Protein AF-0000000082611265 (afdb_homodimer)

Secondary structure (DSSP, 8-state):
---HHHHHHHHHHHHHHTT-HHHHHHHHHHHHHHH-GGGGGGGGGG-SS--HHHHHHHHHHHHHHHHHHHHTTT-HHHHHHHHHHIIIIIS---GGGHHHHHHHHHHHHHHHHGGGS-HHHHHHHHHHHHHHHHHHTTT--/---HHHHHHHHHHHHHHTT-HHHHHHHHHHHHHHH-GGGGGGGGGG-SS--HHHHHHHHHHHHHHHHHHHHTGGGHHHHHHHHHHIIIIIS---GGGHHHHHHHHHHHHHHHHGGGS-HHHHHHHHHHHHHHHHHHTTT--

Organism: Myotis myotis (NCBI:txid51298)

pLDDT: mean 95.4, std 5.48, range [52.69, 98.75]

Solvent-accessible surface area (backbone atoms only — not comparable to full-atom values): 14943 Å² total; per-residue (Å²): 137,81,52,75,68,38,50,50,37,44,45,54,54,45,64,73,47,62,93,38,32,29,68,53,22,22,50,30,50,52,34,36,43,61,57,40,53,79,60,44,73,68,41,56,91,55,46,96,75,58,49,71,68,53,33,29,53,53,11,24,54,52,39,49,53,50,50,55,38,63,75,32,72,92,45,43,58,76,76,39,41,72,57,17,50,43,35,37,71,70,56,53,59,63,69,82,50,45,62,57,50,51,50,35,40,48,29,51,48,16,33,73,45,24,83,75,54,38,57,67,38,50,28,29,42,50,54,50,51,49,51,52,46,46,52,34,41,65,70,64,117,135,81,51,74,67,39,50,50,37,45,46,53,54,45,65,73,46,62,93,40,31,29,68,53,22,21,51,30,51,50,36,35,42,62,55,41,53,79,60,44,75,71,40,55,91,54,45,96,74,56,49,72,67,55,34,29,52,54,11,25,53,53,40,49,52,51,49,55,38,63,75,32,71,92,45,44,60,76,76,38,42,71,56,16,49,42,35,37,73,69,56,53,60,62,69,82,51,47,62,55,50,52,50,35,42,47,29,53,47,15,33,73,45,24,86,75,53,36,56,67,38,50,28,29,42,50,55,50,52,49,51,51,44,47,53,35,42,64,71,64,118

Structure (mmCIF, N/CA/C/O backbone):
data_AF-0000000082611265-model_v1
#
loop_
_entity.id
_entity.type
_entity.pdbx_description
1 polymer 'Hemoglobin subunit mu'
#
loop_
_atom_site.group_PDB
_atom_site.id
_atom_site.type_symbol
_atom_site.label_atom_id
_atom_site.label_alt_id
_atom_site.label_comp_id
_atom_site.label_asym_id
_atom_site.label_entity_id
_atom_site.label_seq_id
_atom_site.pdbx_PDB_ins_code
_atom_site.Cartn_x
_atom_site.Cartn_y
_atom_site.Cartn_z
_atom_site.occupancy
_atom_site.B_iso_or_equiv
_atom_site.auth_seq_id
_atom_site.auth_comp_id
_atom_site.auth_asym_id
_atom_site.auth_atom_id
_atom_site.pdbx_PDB_model_num
ATOM 1 N N . MET A 1 1 ? 3.633 -19.578 9.594 1 82.69 1 MET A N 1
ATOM 2 C CA . MET A 1 1 ? 2.506 -20.391 9.133 1 82.69 1 MET A CA 1
ATOM 3 C C . MET A 1 1 ? 1.209 -19.578 9.188 1 82.69 1 MET A C 1
ATOM 5 O O . MET A 1 1 ? 1.016 -18.766 10.086 1 82.69 1 MET A O 1
ATOM 9 N N . LEU A 1 2 ? 0.358 -19.766 8.125 1 95.62 2 LEU A N 1
ATOM 10 C CA . LEU A 1 2 ? -0.942 -19.109 8.086 1 95.62 2 LEU A CA 1
ATOM 11 C C . LEU A 1 2 ? -1.946 -19.828 8.977 1 95.62 2 LEU A C 1
ATOM 13 O O . LEU A 1 2 ? -1.963 -21.062 9.031 1 95.62 2 LEU A O 1
ATOM 17 N N . SER A 1 3 ? -2.727 -19.109 9.68 1 96.88 3 SER A N 1
ATOM 18 C CA . SER A 1 3 ? -3.832 -19.672 10.445 1 96.88 3 SER A CA 1
ATOM 19 C C . SER A 1 3 ? -4.973 -20.109 9.523 1 96.88 3 SER A C 1
ATOM 21 O O . SER A 1 3 ? -4.984 -19.766 8.336 1 96.88 3 SER A O 1
ATOM 23 N N . ALA A 1 4 ? -5.926 -20.875 10.07 1 97.38 4 ALA A N 1
ATOM 24 C CA . ALA A 1 4 ? -7.098 -21.297 9.305 1 97.38 4 ALA A CA 1
ATOM 25 C C . ALA A 1 4 ? -7.898 -20.094 8.828 1 97.38 4 ALA A C 1
ATOM 27 O O . ALA A 1 4 ? -8.406 -20.094 7.703 1 97.38 4 ALA A O 1
ATOM 28 N N . GLN A 1 5 ? -8.039 -19.094 9.656 1 97.94 5 GLN A N 1
ATOM 29 C CA . GLN A 1 5 ? -8.789 -17.891 9.312 1 97.94 5 GLN A CA 1
ATOM 30 C C . GLN A 1 5 ? -8.086 -17.109 8.203 1 97.94 5 GLN A C 1
ATOM 32 O O . GLN A 1 5 ? -8.742 -16.594 7.293 1 97.94 5 GLN A O 1
ATOM 37 N N . GLU A 1 6 ? -6.789 -17.016 8.305 1 98.12 6 GLU A N 1
ATOM 38 C CA . GLU A 1 6 ? -6.023 -16.328 7.27 1 98.12 6 GLU A CA 1
ATOM 39 C C . GLU A 1 6 ? -6.168 -17.031 5.926 1 98.12 6 GLU A C 1
ATOM 41 O O . GLU A 1 6 ? -6.352 -16.375 4.895 1 98.12 6 GLU A O 1
ATOM 46 N N . ARG A 1 7 ? -6.129 -18.359 5.938 1 98.19 7 ARG A N 1
ATOM 47 C CA . ARG A 1 7 ? -6.309 -19.141 4.719 1 98.19 7 ARG A CA 1
ATOM 48 C C . ARG A 1 7 ? -7.684 -18.891 4.102 1 98.19 7 ARG A C 1
ATOM 50 O O . ARG A 1 7 ? -7.809 -18.781 2.881 1 98.19 7 ARG A O 1
ATOM 57 N N . ALA A 1 8 ? -8.664 -18.781 4.918 1 98.31 8 ALA A N 1
ATOM 58 C CA . ALA A 1 8 ? -10.023 -18.531 4.445 1 98.31 8 ALA A CA 1
ATOM 59 C C . ALA A 1 8 ? -10.133 -17.156 3.799 1 98.31 8 ALA A C 1
ATOM 61 O O . ALA A 1 8 ? -10.797 -17 2.771 1 98.31 8 ALA A O 1
ATOM 62 N N . HIS A 1 9 ? -9.492 -16.172 4.422 1 98.44 9 HIS A N 1
ATOM 63 C CA . HIS A 1 9 ? -9.516 -14.82 3.885 1 98.44 9 HIS A CA 1
ATOM 64 C C . HIS A 1 9 ? -8.805 -14.75 2.535 1 98.44 9 HIS A C 1
ATOM 66 O O . HIS A 1 9 ? -9.258 -14.055 1.625 1 98.44 9 HIS A O 1
ATOM 72 N N . ILE A 1 10 ? -7.688 -15.477 2.42 1 98.62 10 ILE A N 1
ATOM 73 C CA . ILE A 1 10 ? -6.945 -15.516 1.164 1 98.62 10 ILE A CA 1
ATOM 74 C C . ILE A 1 10 ? -7.816 -16.125 0.07 1 98.62 10 ILE A C 1
ATOM 76 O O . ILE A 1 10 ? -7.938 -15.562 -1.022 1 98.62 10 ILE A O 1
ATOM 80 N N . ALA A 1 11 ? -8.461 -17.203 0.374 1 98.38 11 ALA A N 1
ATOM 81 C CA . ALA A 1 11 ? -9.328 -17.891 -0.586 1 98.38 11 ALA A CA 1
ATOM 82 C C . ALA A 1 11 ? -10.516 -17.016 -0.975 1 98.38 11 ALA A C 1
ATOM 84 O O . ALA A 1 11 ? -10.898 -16.969 -2.146 1 98.38 11 ALA A O 1
ATOM 85 N N . GLN A 1 12 ? -11.109 -16.375 -0.024 1 98.25 12 GLN A N 1
ATOM 86 C CA . GLN A 1 12 ? -12.273 -15.531 -0.271 1 98.25 12 GLN A CA 1
ATOM 87 C C . GLN A 1 12 ? -11.93 -14.383 -1.222 1 98.25 12 GLN A C 1
ATOM 89 O O . GLN A 1 12 ? -12.672 -14.109 -2.166 1 98.25 12 GLN A O 1
ATOM 94 N N . VAL A 1 13 ? -10.836 -13.719 -0.985 1 98.44 13 VAL A N 1
ATOM 95 C CA . VAL A 1 13 ? -10.414 -12.609 -1.837 1 98.44 13 VAL A CA 1
ATOM 96 C C . VAL A 1 13 ? -10.117 -13.117 -3.244 1 98.44 13 VAL A C 1
ATOM 98 O O . VAL A 1 13 ? -10.508 -12.5 -4.234 1 98.44 13 VAL A O 1
ATOM 101 N N . TRP A 1 14 ? -9.383 -14.242 -3.283 1 98.38 14 TRP A N 1
ATOM 102 C CA . TRP A 1 14 ? -9.086 -14.781 -4.609 1 98.38 14 TRP A CA 1
ATOM 103 C C . TRP A 1 14 ? -10.367 -15.062 -5.383 1 98.38 14 TRP A C 1
ATOM 105 O O . TRP A 1 14 ? -10.453 -14.773 -6.578 1 98.38 14 TRP A O 1
ATOM 115 N N . ASP A 1 15 ? -11.375 -15.648 -4.738 1 97.94 15 ASP A N 1
ATOM 116 C CA . ASP A 1 15 ? -12.641 -15.961 -5.395 1 97.94 15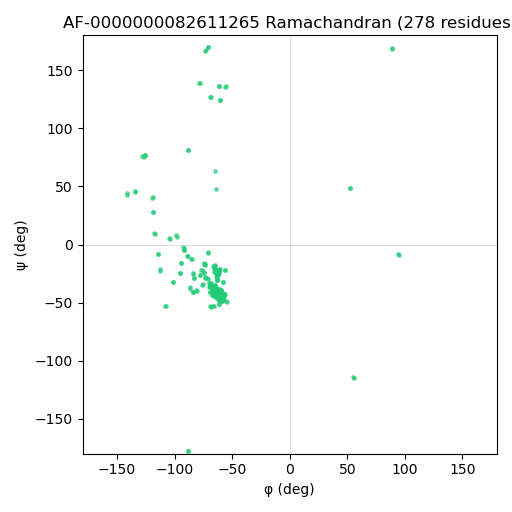 ASP A CA 1
ATOM 117 C C . ASP A 1 15 ? -13.289 -14.703 -5.973 1 97.94 15 ASP A C 1
ATOM 119 O O . ASP A 1 15 ? -13.953 -14.766 -7.008 1 97.94 15 ASP A O 1
ATOM 123 N N . LEU A 1 16 ? -13.078 -13.617 -5.324 1 97.06 16 LEU A N 1
ATOM 124 C CA . LEU A 1 16 ? -13.688 -12.359 -5.754 1 97.06 16 LEU A CA 1
ATOM 125 C C . LEU A 1 16 ? -12.984 -11.812 -6.992 1 97.06 16 LEU A C 1
ATOM 127 O O . LEU A 1 16 ? -13.578 -11.062 -7.77 1 97.06 16 LEU A O 1
ATOM 131 N N . ILE A 1 17 ? -11.656 -12.227 -7.211 1 96.69 17 ILE A N 1
ATOM 132 C CA . ILE A 1 17 ? -10.938 -11.562 -8.297 1 96.69 17 ILE A CA 1
ATOM 133 C C . ILE A 1 17 ? -10.617 -12.57 -9.398 1 96.69 17 ILE A C 1
ATOM 135 O O . ILE A 1 17 ? -10.141 -12.195 -10.469 1 96.69 17 ILE A O 1
ATOM 139 N N . ALA A 1 18 ? -10.898 -13.859 -9.086 1 97.44 18 ALA A N 1
ATOM 140 C CA . ALA A 1 18 ? -10.672 -14.906 -10.086 1 97.44 18 ALA A CA 1
ATOM 141 C C . ALA A 1 18 ? -11.422 -14.602 -11.375 1 97.44 18 ALA A C 1
ATOM 143 O O . ALA A 1 18 ? -12.586 -14.18 -11.344 1 97.44 18 ALA A O 1
ATOM 144 N N . GLY A 1 19 ? -10.828 -14.773 -12.539 1 97.75 19 GLY A N 1
ATOM 145 C CA . GLY A 1 19 ? -11.43 -14.484 -13.828 1 97.75 19 GLY A CA 1
ATOM 146 C C . GLY A 1 19 ? -11.102 -13.094 -14.336 1 97.75 19 GLY A C 1
ATOM 147 O O . GLY A 1 19 ? -11.375 -12.766 -15.5 1 97.75 19 GLY A O 1
ATOM 148 N N . HIS A 1 20 ? -10.477 -12.266 -13.5 1 98.25 20 HIS A N 1
ATOM 149 C CA . HIS A 1 20 ? -10.094 -10.914 -13.883 1 98.25 20 HIS A CA 1
ATOM 150 C C . HIS A 1 20 ? -8.586 -10.727 -13.805 1 98.25 20 HIS A C 1
ATOM 152 O O . HIS A 1 20 ? -8.102 -9.625 -13.547 1 98.25 20 HIS A O 1
ATOM 158 N N . GLU A 1 21 ? -7.891 -11.812 -13.992 1 98.5 21 GLU A N 1
ATOM 159 C CA . GLU A 1 21 ? -6.441 -11.781 -13.828 1 98.5 21 GLU A CA 1
ATOM 160 C C . GLU A 1 21 ? -5.797 -10.781 -14.781 1 98.5 21 GLU A C 1
ATOM 162 O O . GLU A 1 21 ? -4.93 -10 -14.383 1 98.5 21 GLU A O 1
ATOM 167 N N . ALA A 1 22 ? -6.273 -10.742 -16.016 1 98.38 22 ALA A N 1
ATOM 168 C CA . ALA A 1 22 ? -5.641 -9.906 -17.031 1 98.38 22 ALA A CA 1
ATOM 169 C C . ALA A 1 22 ? -5.84 -8.43 -16.734 1 98.38 22 ALA A C 1
ATOM 171 O O . ALA A 1 22 ? -4.867 -7.68 -16.594 1 98.38 22 ALA A O 1
ATOM 172 N N . PRO A 1 23 ? -7.113 -7.969 -16.531 1 98.19 23 PRO A N 1
ATOM 173 C CA . PRO A 1 23 ? -7.258 -6.535 -16.281 1 98.19 23 PRO A CA 1
ATOM 174 C C . PRO A 1 23 ? -6.68 -6.117 -14.93 1 98.19 23 PRO A C 1
ATOM 176 O O . PRO A 1 23 ? -6.121 -5.023 -14.805 1 98.19 23 PRO A O 1
ATOM 179 N N . PHE A 1 24 ? -6.777 -6.926 -13.867 1 98.38 24 PHE A N 1
ATOM 180 C CA . PHE A 1 24 ? -6.191 -6.602 -12.57 1 98.38 24 PHE A CA 1
ATOM 181 C C . PHE A 1 24 ? -4.672 -6.582 -12.656 1 98.38 24 PHE A C 1
ATOM 183 O O . PHE A 1 24 ? -4.023 -5.695 -12.094 1 98.38 24 PHE A O 1
ATOM 190 N N . GLY A 1 25 ? -4.137 -7.566 -13.352 1 98.5 25 GLY A N 1
ATOM 191 C CA . GLY A 1 25 ? -2.695 -7.617 -13.531 1 98.5 25 GLY A CA 1
ATOM 192 C C . GLY A 1 25 ? -2.15 -6.453 -14.336 1 98.5 25 GLY A C 1
ATOM 193 O O . GLY A 1 25 ? -1.094 -5.906 -14.008 1 98.5 25 GLY A O 1
ATOM 194 N N . ALA A 1 26 ? -2.865 -6.094 -15.391 1 98.31 26 ALA A N 1
ATOM 195 C CA . ALA A 1 26 ? -2.457 -4.941 -16.188 1 98.31 26 ALA A CA 1
ATOM 196 C C . ALA A 1 26 ? -2.461 -3.666 -15.352 1 98.31 26 ALA A C 1
ATOM 198 O O . ALA A 1 26 ? -1.529 -2.859 -15.43 1 98.31 26 ALA A O 1
ATOM 199 N N . GLU A 1 27 ? -3.482 -3.492 -14.578 1 98.06 27 GLU A N 1
ATOM 200 C CA . GLU A 1 27 ? -3.555 -2.332 -13.695 1 98.06 27 GLU A CA 1
ATOM 201 C C . GLU A 1 27 ? -2.428 -2.35 -12.664 1 98.06 27 GLU A C 1
ATOM 203 O O . GLU A 1 27 ? -1.84 -1.309 -12.367 1 98.06 27 GLU A O 1
ATOM 208 N N . LEU A 1 28 ? -2.164 -3.523 -12.148 1 98.44 28 LEU A N 1
ATOM 209 C CA . LEU A 1 28 ? -1.084 -3.686 -11.18 1 98.44 28 LEU A CA 1
ATOM 210 C C . LEU A 1 28 ? 0.249 -3.246 -11.781 1 98.44 28 LEU A C 1
ATOM 212 O O . LEU A 1 28 ? 0.984 -2.473 -11.156 1 98.44 28 LEU A O 1
ATOM 216 N N . LEU A 1 29 ? 0.539 -3.701 -12.961 1 98.12 29 LEU A N 1
ATOM 217 C CA . LEU A 1 29 ? 1.791 -3.352 -13.625 1 98.12 29 LEU A CA 1
ATOM 218 C C . LEU A 1 29 ? 1.839 -1.861 -13.945 1 98.12 29 LEU A C 1
ATOM 220 O O . LEU A 1 29 ? 2.877 -1.218 -13.773 1 98.12 29 LEU A O 1
ATOM 224 N N . LEU A 1 30 ? 0.754 -1.337 -14.383 1 97.56 30 LEU A N 1
ATOM 225 C CA . LEU A 1 30 ? 0.694 0.091 -14.68 1 97.56 30 LEU A CA 1
ATOM 226 C C . LEU A 1 30 ? 0.966 0.916 -13.422 1 97.56 30 LEU A C 1
ATOM 228 O O . LEU A 1 30 ? 1.718 1.893 -13.469 1 97.56 30 LEU A O 1
ATOM 232 N N . ARG A 1 31 ? 0.383 0.572 -12.328 1 98.12 31 ARG A N 1
ATOM 233 C CA . ARG A 1 31 ? 0.634 1.263 -11.07 1 98.12 31 ARG A CA 1
ATOM 234 C C . ARG A 1 31 ? 2.094 1.128 -10.648 1 98.12 31 ARG A C 1
ATOM 236 O O . ARG A 1 31 ? 2.727 2.109 -10.258 1 98.12 31 ARG A O 1
ATOM 243 N N . LEU A 1 32 ? 2.58 -0.109 -10.789 1 98.12 32 LEU A N 1
ATOM 244 C CA . LEU A 1 32 ? 3.971 -0.337 -10.414 1 98.12 32 LEU A CA 1
ATOM 245 C C . LEU A 1 32 ? 4.906 0.561 -11.211 1 98.12 32 LEU A C 1
ATOM 247 O O . LEU A 1 32 ? 5.762 1.238 -10.641 1 98.12 32 LEU A O 1
ATOM 251 N N . PHE A 1 33 ? 4.727 0.659 -12.523 1 97.56 33 PHE A N 1
ATOM 252 C CA . PHE A 1 33 ? 5.633 1.378 -13.414 1 97.56 33 PHE A CA 1
ATOM 253 C C . PHE A 1 33 ? 5.473 2.885 -13.242 1 97.56 33 PHE A C 1
ATOM 255 O O . PHE A 1 33 ? 6.426 3.641 -13.438 1 97.56 33 PHE A O 1
ATOM 262 N N . THR A 1 34 ? 4.332 3.338 -12.875 1 97.31 34 THR A N 1
ATOM 263 C CA . THR A 1 34 ? 4.078 4.766 -12.727 1 97.31 34 THR A CA 1
ATOM 264 C C . THR A 1 34 ? 4.539 5.258 -11.359 1 97.31 34 THR A C 1
ATOM 266 O O . THR A 1 34 ? 5.172 6.312 -11.25 1 97.31 34 THR A O 1
ATOM 269 N N . VAL A 1 35 ? 4.297 4.484 -10.352 1 97.69 35 VAL A N 1
ATOM 270 C CA . VAL A 1 35 ? 4.617 4.902 -8.992 1 97.69 35 VAL A CA 1
ATOM 271 C C . VAL A 1 35 ? 6.102 4.668 -8.711 1 97.69 35 VAL A C 1
ATOM 273 O O . VAL A 1 35 ? 6.75 5.473 -8.047 1 97.69 35 VAL A O 1
ATOM 276 N N . TYR A 1 36 ? 6.594 3.551 -9.219 1 97 36 TYR A N 1
ATOM 277 C CA . TYR A 1 36 ? 7.992 3.188 -9.023 1 97 36 TYR A CA 1
ATOM 278 C C . TYR A 1 36 ? 8.68 2.916 -10.352 1 97 36 TYR A C 1
ATOM 280 O O . TYR A 1 36 ? 9.039 1.773 -10.656 1 97 36 TYR A O 1
ATOM 288 N N . PRO A 1 37 ? 9.031 3.951 -11.078 1 96.19 37 PRO A N 1
ATOM 289 C CA . PRO A 1 37 ? 9.516 3.795 -12.453 1 96.19 37 PRO A CA 1
ATOM 290 C C . PRO A 1 37 ? 10.812 2.996 -12.531 1 96.19 37 PRO A C 1
ATOM 292 O O . PRO A 1 37 ? 11.094 2.367 -13.555 1 96.19 37 PRO A O 1
ATOM 295 N N . SER A 1 38 ? 11.625 2.967 -11.469 1 95.25 38 SER A N 1
ATOM 296 C CA . SER A 1 38 ? 12.891 2.234 -11.469 1 95.25 38 SER A CA 1
ATOM 297 C C . SER A 1 38 ? 12.656 0.733 -11.609 1 95.25 38 SER A C 1
ATOM 299 O O . SER A 1 38 ? 13.562 -0.007 -12 1 95.25 38 SER A O 1
ATOM 301 N N . THR A 1 39 ? 11.414 0.254 -11.336 1 96 39 THR A N 1
ATOM 302 C CA . THR A 1 39 ? 11.109 -1.173 -11.398 1 96 39 THR A CA 1
ATOM 303 C C . THR A 1 39 ? 11.023 -1.647 -12.844 1 96 39 THR A C 1
ATOM 305 O O . THR A 1 39 ? 11.094 -2.848 -13.117 1 96 39 THR A O 1
ATOM 308 N N . LYS A 1 40 ? 10.883 -0.739 -13.797 1 94.56 40 LYS A N 1
ATOM 309 C CA . LYS A 1 40 ? 10.766 -1.083 -15.211 1 94.56 40 LYS A CA 1
ATOM 310 C C . LYS A 1 40 ? 12.008 -1.812 -15.711 1 94.56 40 LYS A C 1
ATOM 312 O O . LYS A 1 40 ? 11.938 -2.576 -16.672 1 94.56 40 LYS A O 1
ATOM 317 N N . LEU A 1 41 ? 13.102 -1.592 -15.023 1 93.31 41 LEU A N 1
ATOM 318 C CA . LEU A 1 41 ? 14.367 -2.184 -15.453 1 93.31 41 LEU A CA 1
ATOM 319 C C . LEU A 1 41 ? 14.297 -3.707 -15.406 1 93.31 41 LEU A C 1
ATOM 321 O O . LEU A 1 41 ? 15.016 -4.391 -16.141 1 93.31 41 LEU A O 1
ATOM 325 N N . TYR A 1 42 ? 13.367 -4.238 -14.594 1 92.06 42 TYR A N 1
ATOM 326 C CA . TYR A 1 42 ? 13.25 -5.684 -14.453 1 92.06 42 TYR A CA 1
ATOM 327 C C . TYR A 1 42 ? 12.25 -6.254 -15.453 1 92.06 42 TYR A C 1
ATOM 329 O O . TYR A 1 42 ? 12.078 -7.473 -15.547 1 92.06 42 TYR A O 1
ATOM 337 N N . PHE A 1 43 ? 11.594 -5.375 -16.188 1 94.12 43 PHE A N 1
ATOM 338 C CA . PHE A 1 43 ? 10.562 -5.789 -17.125 1 94.12 43 PHE A CA 1
ATOM 339 C C . PHE A 1 43 ? 10.938 -5.395 -18.547 1 94.12 43 PHE A C 1
ATOM 341 O O . PHE A 1 43 ? 10.086 -4.941 -19.312 1 94.12 43 PHE A O 1
ATOM 348 N N . THR A 1 44 ? 12.148 -5.551 -18.906 1 89.94 44 THR A N 1
ATOM 349 C CA . THR A 1 44 ? 12.664 -5.105 -20.203 1 89.94 44 THR A CA 1
ATOM 350 C C . THR A 1 44 ? 11.984 -5.863 -21.328 1 89.94 44 THR A C 1
ATOM 352 O O . THR A 1 44 ? 11.859 -5.344 -22.453 1 89.94 44 THR A O 1
ATOM 355 N N . HIS A 1 45 ? 11.562 -7.023 -21.031 1 86.75 45 HIS A N 1
ATOM 356 C CA . HIS A 1 45 ? 10.906 -7.855 -22.047 1 86.75 45 HIS A CA 1
ATOM 357 C C . HIS A 1 45 ? 9.578 -7.25 -22.469 1 86.75 45 HIS A C 1
ATOM 359 O O . HIS A 1 45 ? 9.039 -7.609 -23.516 1 86.75 45 HIS A O 1
ATOM 365 N N . LEU A 1 46 ? 8.977 -6.332 -21.688 1 90.12 46 LEU A N 1
ATOM 366 C CA . LEU A 1 46 ? 7.738 -5.645 -22.047 1 90.12 46 LEU A CA 1
ATOM 367 C C . LEU A 1 46 ? 8.023 -4.414 -22.891 1 90.12 46 LEU A C 1
ATOM 369 O O . LEU A 1 46 ? 7.109 -3.816 -23.453 1 90.12 46 LEU A O 1
ATOM 373 N N . GLY A 1 47 ? 9.297 -4.027 -22.938 1 86 47 GLY A N 1
ATOM 374 C CA . GLY A 1 47 ? 9.68 -2.83 -23.672 1 86 47 GLY A CA 1
ATOM 375 C C . GLY A 1 47 ? 9.617 -1.57 -22.828 1 86 47 GLY A C 1
ATOM 376 O O . GLY A 1 47 ? 9.055 -1.579 -21.734 1 86 47 GLY A O 1
ATOM 377 N N . ALA A 1 48 ? 10.156 -0.472 -23.312 1 80.81 48 ALA A N 1
ATOM 378 C CA . ALA A 1 48 ? 10.227 0.801 -22.594 1 80.81 48 ALA A CA 1
ATOM 379 C C . ALA A 1 48 ? 8.844 1.424 -22.438 1 80.81 48 ALA A C 1
ATOM 381 O O . ALA A 1 48 ? 8.57 2.113 -21.453 1 80.81 48 ALA A O 1
ATOM 382 N N . PHE A 1 49 ? 8.016 1.238 -23.391 1 85.56 49 PHE A N 1
ATOM 383 C CA . PHE A 1 49 ? 6.645 1.736 -23.406 1 85.56 49 PHE A CA 1
ATOM 384 C C . PHE A 1 49 ? 5.66 0.609 -23.688 1 85.56 49 PHE A C 1
ATOM 386 O O . PHE A 1 49 ? 5.133 0.515 -24.797 1 85.56 49 PHE A O 1
ATOM 393 N N . PRO A 1 50 ? 5.496 -0.17 -22.609 1 87 50 PRO A N 1
ATOM 394 C CA . PRO A 1 50 ? 4.598 -1.299 -22.859 1 87 50 PRO A CA 1
ATOM 395 C C . PRO A 1 50 ? 3.186 -0.856 -23.234 1 87 50 PRO A C 1
ATOM 397 O O . PRO A 1 50 ? 2.639 0.067 -22.625 1 87 50 PRO A O 1
ATOM 400 N N . ASP A 1 51 ? 2.717 -1.577 -24.266 1 92.06 51 ASP A N 1
ATOM 401 C CA . ASP A 1 51 ? 1.352 -1.245 -24.656 1 92.06 51 ASP A CA 1
ATOM 402 C C . ASP A 1 51 ? 0.334 -2.061 -23.859 1 92.06 51 ASP A C 1
ATOM 404 O O . ASP A 1 51 ? 0.707 -2.859 -23 1 92.06 51 ASP A O 1
ATOM 408 N N . GLU A 1 52 ? -0.884 -1.856 -24.172 1 94.38 52 GLU A N 1
ATOM 409 C CA . GLU A 1 52 ? -1.974 -2.453 -23.406 1 94.38 52 GLU A CA 1
ATOM 410 C C . GLU A 1 52 ? -1.971 -3.975 -23.547 1 94.38 52 GLU A C 1
ATOM 412 O O . GLU A 1 52 ? -2.213 -4.688 -22.562 1 94.38 52 GLU A O 1
ATOM 417 N N . VAL A 1 53 ? -1.65 -4.484 -24.703 1 95.94 53 VAL A N 1
ATOM 418 C CA . VAL A 1 53 ? -1.656 -5.922 -24.969 1 95.94 53 VAL A CA 1
ATOM 419 C C . VAL A 1 53 ? -0.579 -6.605 -24.125 1 95.94 53 VAL A C 1
ATOM 421 O O . VAL A 1 53 ? -0.82 -7.656 -23.531 1 95.94 53 VAL A O 1
ATOM 424 N N . GLN A 1 54 ? 0.571 -6.016 -24.062 1 96.19 54 GLN A N 1
ATOM 425 C CA . GLN A 1 54 ? 1.681 -6.57 -23.281 1 96.19 54 GLN A CA 1
ATOM 426 C C . GLN A 1 54 ? 1.375 -6.547 -21.797 1 96.19 54 GLN A C 1
ATOM 428 O O . GLN A 1 54 ? 1.688 -7.5 -21.078 1 96.19 54 GLN A O 1
ATOM 433 N N . LEU A 1 55 ? 0.76 -5.5 -21.375 1 97.38 55 LEU A N 1
ATOM 434 C CA . LEU A 1 55 ? 0.398 -5.375 -19.969 1 97.38 55 LEU A CA 1
ATOM 435 C C . LEU A 1 55 ? -0.656 -6.41 -19.578 1 97.38 55 LEU A C 1
ATOM 437 O O . LEU A 1 55 ? -0.561 -7.035 -18.531 1 97.38 55 LEU A O 1
ATOM 441 N N . LEU A 1 56 ? -1.617 -6.594 -20.453 1 97.94 56 LEU A N 1
ATOM 442 C CA . LEU A 1 56 ? -2.662 -7.582 -20.203 1 97.94 56 LEU A CA 1
ATOM 443 C C . LEU A 1 56 ? -2.082 -8.992 -20.156 1 97.94 56 LEU A C 1
ATOM 445 O O . LEU A 1 56 ? -2.41 -9.773 -19.266 1 97.94 56 LEU A O 1
ATOM 449 N N . SER A 1 57 ? -1.226 -9.258 -21.062 1 97.38 57 SER A N 1
ATOM 450 C CA . SER A 1 57 ? -0.648 -10.594 -21.156 1 97.38 57 SER A CA 1
ATOM 451 C C . SER A 1 57 ? 0.221 -10.906 -19.938 1 97.38 57 SER A C 1
ATOM 453 O O . SER A 1 57 ? 0.039 -11.938 -19.281 1 97.38 57 SER A O 1
ATOM 455 N N . HIS A 1 58 ? 1.17 -10.039 -19.609 1 97.19 58 HIS A N 1
ATOM 456 C CA . HIS A 1 58 ? 2.039 -10.273 -18.453 1 97.19 58 HIS A CA 1
ATOM 457 C C . HIS A 1 58 ? 1.256 -10.211 -17.156 1 97.19 58 HIS A C 1
ATOM 459 O O . HIS A 1 58 ? 1.538 -10.961 -16.219 1 97.19 58 HIS A O 1
ATOM 465 N N . GLY A 1 59 ? 0.299 -9.281 -17.141 1 98 59 GLY A N 1
ATOM 466 C CA . GLY A 1 59 ? -0.559 -9.195 -15.961 1 98 59 GLY A CA 1
ATOM 467 C C . GLY A 1 59 ? -1.32 -10.477 -15.68 1 98 59 GLY A C 1
ATOM 468 O O . GLY A 1 59 ? -1.415 -10.906 -14.531 1 98 59 GLY A O 1
ATOM 469 N N . ARG A 1 60 ? -1.819 -11.078 -16.703 1 98.31 60 ARG A N 1
ATOM 470 C CA . ARG A 1 60 ? -2.527 -12.352 -16.578 1 98.31 60 ARG A CA 1
ATOM 471 C C . ARG A 1 60 ? -1.608 -13.438 -16.016 1 98.31 60 ARG A C 1
ATOM 473 O O . ARG A 1 60 ? -1.975 -14.156 -15.094 1 98.31 60 ARG A O 1
ATOM 480 N N . GLN A 1 61 ? -0.421 -13.508 -16.562 1 97 61 GLN A N 1
ATOM 481 C CA . GLN A 1 61 ? 0.532 -14.523 -16.109 1 97 61 GLN A CA 1
ATOM 482 C C . GLN A 1 61 ? 0.877 -14.344 -14.641 1 97 61 GLN A C 1
ATOM 484 O O . GLN A 1 61 ? 0.917 -15.32 -13.883 1 97 61 GLN A O 1
ATOM 489 N N . MET A 1 62 ? 1.126 -13.148 -14.281 1 97.12 62 MET A N 1
ATOM 490 C CA . MET A 1 62 ? 1.491 -12.844 -12.906 1 97.12 62 MET A CA 1
ATOM 491 C C . MET A 1 62 ? 0.37 -13.227 -11.945 1 97.12 62 MET A C 1
ATOM 493 O O . MET A 1 62 ? 0.606 -13.914 -10.953 1 97.12 62 MET A O 1
ATOM 497 N N . LEU A 1 63 ? -0.881 -12.836 -12.258 1 98.38 63 LEU A N 1
ATOM 498 C CA . LEU A 1 63 ? -1.973 -13.062 -11.312 1 98.38 63 LEU A CA 1
ATOM 499 C C . LEU A 1 63 ? -2.43 -14.523 -11.352 1 98.38 63 LEU A C 1
ATOM 501 O O . LEU A 1 63 ? -2.902 -15.055 -10.352 1 98.38 63 LEU A O 1
ATOM 505 N N . GLU A 1 64 ? -2.236 -15.195 -12.484 1 98.06 64 GLU A N 1
ATOM 506 C CA . GLU A 1 64 ? -2.49 -16.641 -12.508 1 98.06 64 GLU A CA 1
ATOM 507 C C . GLU A 1 64 ? -1.539 -17.391 -11.586 1 98.06 64 GLU A C 1
ATOM 509 O O . GLU A 1 64 ? -1.946 -18.312 -10.883 1 98.06 64 GLU A O 1
ATOM 514 N N . ALA A 1 65 ? -0.245 -16.953 -11.562 1 97.75 65 ALA A N 1
ATOM 515 C CA . ALA A 1 65 ? 0.714 -17.547 -10.641 1 97.75 65 ALA A CA 1
ATOM 516 C C . ALA A 1 65 ? 0.331 -17.281 -9.195 1 97.75 65 ALA A C 1
ATOM 518 O O . ALA A 1 65 ? 0.462 -18.141 -8.328 1 97.75 65 ALA A O 1
ATOM 519 N N . VAL A 1 66 ? -0.125 -16.078 -8.93 1 98.31 66 VAL A N 1
ATOM 520 C CA . VAL A 1 66 ? -0.602 -15.727 -7.598 1 98.31 66 VAL A CA 1
ATOM 521 C C . VAL A 1 66 ? -1.798 -16.609 -7.23 1 98.31 66 VAL A C 1
ATOM 523 O O . VAL A 1 66 ? -1.922 -17.047 -6.09 1 98.31 66 VAL A O 1
ATOM 526 N N . GLY A 1 67 ? -2.691 -16.828 -8.164 1 98.38 67 GLY A N 1
ATOM 527 C CA . GLY A 1 67 ? -3.834 -17.703 -7.938 1 98.38 67 GLY A CA 1
ATOM 528 C C . GLY A 1 67 ? -3.438 -19.125 -7.59 1 98.38 67 GLY A C 1
ATOM 529 O O . GLY A 1 67 ? -3.998 -19.719 -6.668 1 98.38 67 GLY A O 1
ATOM 530 N N . VAL A 1 68 ? -2.488 -19.688 -8.32 1 97.69 68 VAL A N 1
ATOM 531 C CA . VAL A 1 68 ? -1.993 -21.031 -8.023 1 97.69 68 VAL A CA 1
ATOM 532 C C . VAL A 1 68 ? -1.407 -21.062 -6.617 1 97.69 68 VAL A C 1
ATOM 534 O O . VAL A 1 68 ? -1.697 -21.969 -5.84 1 97.69 68 VAL A O 1
ATOM 537 N N . ALA A 1 69 ? -0.605 -20.047 -6.289 1 98.19 69 ALA A N 1
ATOM 538 C CA . ALA A 1 69 ? -0.009 -19.953 -4.961 1 98.19 69 ALA A CA 1
ATOM 539 C C . ALA A 1 69 ? -1.085 -19.875 -3.881 1 98.19 69 ALA A C 1
ATOM 541 O O . ALA A 1 69 ? -0.954 -20.484 -2.816 1 98.19 69 ALA A O 1
ATOM 542 N N . ALA A 1 70 ? -2.172 -19.125 -4.168 1 98.31 70 ALA A N 1
ATOM 543 C CA . ALA A 1 70 ? -3.258 -18.938 -3.207 1 98.31 70 ALA A CA 1
ATOM 544 C C . ALA A 1 70 ? -3.973 -20.25 -2.934 1 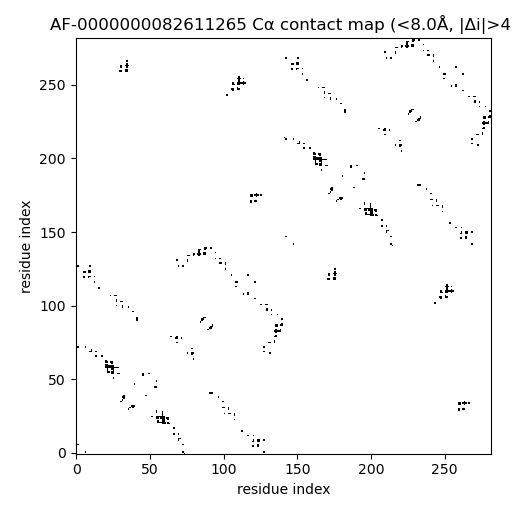98.31 70 ALA A C 1
ATOM 546 O O . ALA A 1 70 ? -4.527 -20.453 -1.849 1 98.31 70 ALA A O 1
ATOM 547 N N . GLN A 1 71 ? -3.893 -21.156 -3.857 1 97.19 71 GLN A N 1
ATOM 548 C CA . GLN A 1 71 ? -4.535 -22.453 -3.703 1 97.19 71 GLN A CA 1
ATOM 549 C C . GLN A 1 71 ? -3.604 -23.453 -3.018 1 97.19 71 GLN A C 1
ATOM 551 O O . GLN A 1 71 ? -4.027 -24.547 -2.633 1 97.19 71 GLN A O 1
ATOM 556 N N . HIS A 1 72 ? -2.33 -23.094 -2.857 1 97.25 72 HIS A N 1
ATOM 557 C CA . HIS A 1 72 ? -1.332 -23.984 -2.283 1 97.25 72 HIS A CA 1
ATOM 558 C C . HIS A 1 72 ? -0.474 -23.266 -1.249 1 97.25 72 HIS A C 1
ATOM 560 O O . HIS A 1 72 ? 0.754 -23.375 -1.271 1 97.25 72 HIS A O 1
ATOM 566 N N . VAL A 1 73 ? -1.083 -22.516 -0.353 1 97 73 VAL A N 1
ATOM 567 C CA . VAL A 1 73 ? -0.397 -21.609 0.562 1 97 73 VAL A CA 1
ATOM 568 C C . VAL A 1 73 ? 0.542 -22.391 1.468 1 97 73 VAL A C 1
ATOM 570 O O . VAL A 1 73 ? 1.517 -21.859 1.991 1 97 73 VAL A O 1
ATOM 573 N N . ASP A 1 74 ? 0.33 -23.703 1.643 1 94.69 74 ASP A N 1
ATOM 574 C CA . ASP A 1 74 ? 1.157 -24.531 2.518 1 94.69 74 ASP A CA 1
ATOM 575 C C . ASP A 1 74 ? 2.307 -25.172 1.741 1 94.69 74 ASP A C 1
ATOM 577 O O . ASP A 1 74 ? 3.133 -25.875 2.318 1 94.69 74 ASP A O 1
ATOM 581 N N . ASN A 1 75 ? 2.404 -24.984 0.454 1 96.31 75 ASN A N 1
ATOM 582 C CA . ASN A 1 75 ? 3.41 -25.609 -0.402 1 96.31 75 ASN A CA 1
ATOM 583 C C . ASN A 1 75 ? 3.916 -24.641 -1.465 1 96.31 75 ASN A C 1
ATOM 585 O O . ASN A 1 75 ? 4 -24.984 -2.643 1 96.31 75 ASN A O 1
ATOM 589 N N . LEU A 1 76 ? 4.164 -23.406 -1.069 1 97.19 76 LEU A N 1
ATOM 590 C CA . LEU A 1 76 ? 4.535 -22.344 -1.996 1 97.19 76 LEU A CA 1
ATOM 591 C C . LEU A 1 76 ? 5.82 -22.703 -2.74 1 97.19 76 LEU A C 1
ATOM 593 O O . LEU A 1 76 ? 5.93 -22.469 -3.943 1 97.19 76 LEU A O 1
ATOM 597 N N . ARG A 1 77 ? 6.789 -23.297 -2.07 1 96 77 ARG A N 1
ATOM 598 C CA . ARG A 1 77 ? 8.07 -23.625 -2.684 1 96 77 ARG A CA 1
ATOM 599 C C . ARG A 1 77 ? 7.887 -24.562 -3.871 1 96 77 ARG A C 1
ATOM 601 O O . ARG A 1 77 ? 8.484 -24.359 -4.93 1 96 77 ARG A O 1
ATOM 608 N N . ALA A 1 78 ? 7.098 -25.562 -3.65 1 96.31 78 ALA A N 1
ATOM 609 C CA . ALA A 1 78 ? 6.891 -26.547 -4.703 1 96.31 78 ALA A CA 1
ATOM 610 C C . ALA A 1 78 ? 6.227 -25.922 -5.926 1 96.31 78 ALA A C 1
ATOM 612 O O . ALA A 1 78 ? 6.633 -26.188 -7.059 1 96.31 78 ALA A O 1
ATOM 613 N N . VAL A 1 79 ? 5.238 -25.047 -5.738 1 96.25 79 VAL A N 1
ATOM 614 C CA . VAL A 1 79 ? 4.441 -24.562 -6.859 1 96.25 79 VAL A CA 1
ATOM 615 C C . VAL A 1 79 ? 5.156 -23.406 -7.535 1 96.25 79 VAL A C 1
ATOM 617 O O . VAL A 1 79 ? 4.934 -23.125 -8.719 1 96.25 79 VAL A O 1
ATOM 620 N N . LEU A 1 80 ? 6.016 -22.688 -6.812 1 96.94 80 LEU A N 1
ATOM 621 C CA . LEU A 1 80 ? 6.621 -21.469 -7.359 1 96.94 80 LEU A CA 1
ATOM 622 C C . LEU A 1 80 ? 8.07 -21.734 -7.77 1 96.94 80 LEU A C 1
ATOM 624 O O . LEU A 1 80 ? 8.758 -20.812 -8.219 1 96.94 80 LEU A O 1
ATOM 628 N N . SER A 1 81 ? 8.5 -22.953 -7.68 1 95.5 81 SER A N 1
ATOM 629 C CA . SER A 1 81 ? 9.906 -23.297 -7.902 1 95.5 81 SER A CA 1
ATOM 630 C C . SER A 1 81 ? 10.383 -22.797 -9.266 1 95.5 81 SER A C 1
ATOM 632 O O . SER A 1 81 ? 11.438 -22.172 -9.367 1 95.5 81 SER A O 1
ATOM 634 N N . PRO A 1 82 ? 9.641 -23.078 -10.352 1 95 82 PRO A N 1
ATOM 635 C CA . PRO A 1 82 ? 10.117 -22.578 -11.648 1 95 82 PRO A CA 1
ATOM 636 C C . PRO A 1 82 ? 10.211 -21.062 -11.695 1 95 82 PRO A C 1
ATOM 638 O O . PRO A 1 82 ? 11.156 -20.516 -12.273 1 95 82 PRO A O 1
ATOM 641 N N . LEU A 1 83 ? 9.242 -20.375 -11.078 1 95.44 83 LEU A N 1
ATOM 642 C CA . LEU A 1 83 ? 9.25 -18.922 -11.055 1 95.44 83 LEU A CA 1
ATOM 643 C C . LEU A 1 83 ? 10.383 -18.406 -10.172 1 95.44 83 LEU A C 1
ATOM 645 O O . LEU A 1 83 ? 10.969 -17.359 -10.461 1 95.44 83 LEU A O 1
ATOM 649 N N . ALA A 1 84 ? 10.625 -19.109 -9.102 1 95.12 84 ALA A N 1
ATOM 650 C CA . ALA A 1 84 ? 11.734 -18.734 -8.219 1 95.12 84 ALA A CA 1
ATOM 651 C C . ALA A 1 84 ? 13.062 -18.797 -8.961 1 95.12 84 ALA A C 1
ATOM 653 O O . ALA A 1 84 ? 13.875 -17.875 -8.859 1 95.12 84 ALA A O 1
ATOM 654 N N . ASP A 1 85 ? 13.266 -19.797 -9.711 1 94.31 85 ASP A N 1
ATOM 655 C CA . ASP A 1 85 ? 14.477 -19.938 -10.516 1 94.31 85 ASP A CA 1
ATOM 656 C C . ASP A 1 85 ? 14.586 -18.812 -11.547 1 94.31 85 ASP A C 1
ATOM 658 O O . ASP A 1 85 ? 15.648 -18.219 -11.727 1 94.31 85 ASP A O 1
ATOM 662 N N . LEU A 1 86 ? 13.5 -18.531 -12.203 1 93.25 86 LEU A N 1
ATOM 663 C CA . LEU A 1 86 ? 13.453 -17.469 -13.211 1 93.25 86 LEU A CA 1
ATOM 664 C C . LEU A 1 86 ? 13.789 -16.125 -12.594 1 93.25 86 LEU A C 1
ATOM 666 O O . LEU A 1 86 ? 14.648 -15.398 -13.102 1 93.25 86 LEU A O 1
ATOM 670 N N . HIS A 1 87 ? 13.203 -15.742 -11.469 1 93.38 87 HIS A N 1
ATOM 671 C CA . HIS A 1 87 ? 13.367 -14.438 -10.836 1 93.38 87 HIS A CA 1
ATOM 672 C C . HIS A 1 87 ? 14.758 -14.297 -10.227 1 93.38 87 HIS A C 1
ATOM 674 O O . HIS A 1 87 ? 15.328 -13.203 -10.219 1 93.38 87 HIS A O 1
ATOM 680 N N . ALA A 1 88 ? 15.344 -15.406 -9.805 1 89.19 88 ALA A N 1
ATOM 681 C CA . ALA A 1 88 ? 16.641 -15.359 -9.133 1 89.19 88 ALA A CA 1
ATOM 682 C C . ALA A 1 88 ? 17.781 -15.383 -10.148 1 89.19 88 ALA A C 1
ATOM 684 O O . ALA A 1 88 ? 18.766 -14.648 -10 1 89.19 88 ALA A O 1
ATOM 685 N N . HIS A 1 89 ? 17.609 -16.125 -11.133 1 90.38 89 HIS A N 1
ATOM 686 C CA . HIS A 1 89 ? 18.797 -16.422 -11.922 1 90.38 89 HIS A CA 1
ATOM 687 C C . HIS A 1 89 ? 18.719 -15.789 -13.305 1 90.38 89 HIS A C 1
ATOM 689 O O . HIS A 1 89 ? 19.75 -15.531 -13.93 1 90.38 89 HIS A O 1
ATOM 695 N N . VAL A 1 90 ? 17.609 -15.492 -13.719 1 90.62 90 VAL A N 1
ATOM 696 C CA . VAL A 1 90 ? 17.484 -14.922 -15.055 1 90.62 90 VAL A CA 1
ATOM 697 C C . VAL A 1 90 ? 17.141 -13.438 -14.945 1 90.62 90 VAL A C 1
ATOM 699 O O . VAL A 1 90 ? 17.891 -12.586 -15.445 1 90.62 90 VAL A O 1
ATOM 702 N N . LEU A 1 91 ? 16.109 -13.156 -14.211 1 90.12 91 LEU A N 1
ATOM 703 C CA . LEU A 1 91 ? 15.656 -11.766 -14.109 1 90.12 91 LEU A CA 1
ATOM 704 C C . LEU A 1 91 ? 16.453 -11.016 -13.055 1 90.12 91 LEU A C 1
ATOM 706 O O . LEU A 1 91 ? 16.578 -9.789 -13.117 1 90.12 91 LEU A O 1
ATOM 710 N N . ARG A 1 92 ? 16.906 -11.766 -12.07 1 89.88 92 ARG A N 1
ATOM 711 C CA . ARG A 1 92 ? 17.734 -11.227 -10.992 1 89.88 92 ARG A CA 1
ATOM 712 C C . ARG A 1 92 ? 17.062 -10.016 -10.352 1 89.88 92 ARG A C 1
ATOM 714 O O . ARG A 1 92 ? 17.688 -8.953 -10.227 1 89.88 92 ARG A O 1
ATOM 721 N N . VAL A 1 93 ? 15.805 -10.211 -10.039 1 91.69 93 VAL A N 1
ATOM 722 C CA . VAL A 1 93 ? 15.023 -9.133 -9.438 1 91.69 93 VAL A CA 1
ATOM 723 C C . VAL A 1 93 ? 15.523 -8.867 -8.016 1 91.69 93 VAL A C 1
ATOM 725 O O . VAL A 1 93 ? 15.656 -9.789 -7.215 1 91.69 93 VAL A O 1
ATOM 728 N N . ASP A 1 94 ? 15.844 -7.652 -7.723 1 93.56 94 ASP A N 1
ATOM 729 C CA . ASP A 1 94 ? 16.156 -7.266 -6.348 1 93.56 94 ASP A CA 1
ATOM 730 C C . ASP A 1 94 ? 14.961 -7.508 -5.426 1 93.56 94 ASP A C 1
ATOM 732 O O . ASP A 1 94 ? 13.867 -6.984 -5.664 1 93.56 94 ASP A O 1
ATOM 736 N N . PRO A 1 95 ? 15.164 -8.289 -4.352 1 93.75 95 PRO A N 1
ATOM 737 C CA . PRO A 1 95 ? 14.086 -8.641 -3.43 1 93.75 95 PRO A CA 1
ATOM 738 C C . PRO A 1 95 ? 13.391 -7.41 -2.842 1 93.75 95 PRO A C 1
ATOM 740 O O . PRO A 1 95 ? 12.211 -7.473 -2.482 1 93.75 95 PRO A O 1
ATOM 743 N N . ALA A 1 96 ? 14.078 -6.262 -2.85 1 92.69 96 ALA A N 1
ATOM 744 C CA . ALA A 1 96 ? 13.539 -5.043 -2.252 1 92.69 96 ALA A CA 1
ATOM 745 C C . ALA A 1 96 ? 12.391 -4.484 -3.086 1 92.69 96 ALA A C 1
ATOM 747 O O . ALA A 1 96 ? 11.656 -3.607 -2.631 1 92.69 96 ALA A O 1
ATOM 748 N N . ASN A 1 97 ? 12.133 -5.059 -4.258 1 94.5 97 ASN A N 1
ATOM 749 C CA . ASN A 1 97 ? 11.094 -4.543 -5.145 1 94.5 97 ASN A CA 1
ATOM 750 C C . ASN A 1 97 ? 9.773 -5.277 -4.938 1 94.5 97 ASN A C 1
ATOM 752 O O . ASN A 1 97 ? 8.719 -4.785 -5.34 1 94.5 97 ASN A O 1
ATOM 756 N N . PHE A 1 98 ? 9.82 -6.398 -4.293 1 96.19 98 PHE A N 1
ATOM 757 C CA . PHE A 1 98 ? 8.602 -7.195 -4.141 1 96.19 98 PHE A CA 1
ATOM 758 C C . PHE A 1 98 ? 7.609 -6.496 -3.221 1 96.19 98 PHE A C 1
ATOM 760 O O . PHE A 1 98 ? 6.41 -6.473 -3.498 1 96.19 98 PHE A O 1
ATOM 767 N N . PRO A 1 99 ?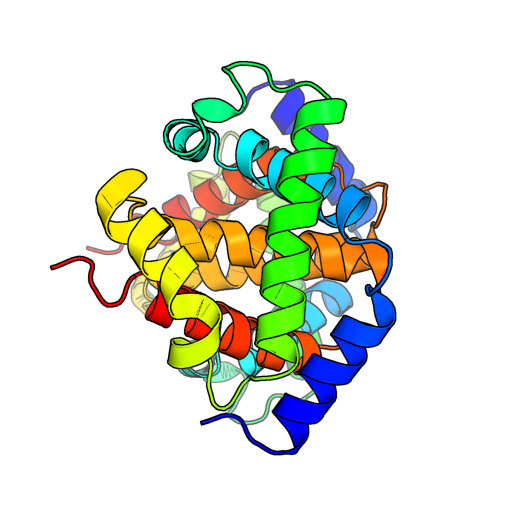 8.086 -5.793 -2.146 1 96.69 99 PRO A N 1
ATOM 768 C CA . PRO A 1 99 ? 7.121 -5.047 -1.328 1 96.69 99 PRO A CA 1
ATOM 769 C C . PRO A 1 99 ? 6.418 -3.939 -2.107 1 96.69 99 PRO A C 1
ATOM 771 O O . PRO A 1 99 ? 5.254 -3.635 -1.837 1 96.69 99 PRO A O 1
ATOM 774 N N . LEU A 1 100 ? 7.094 -3.373 -3.092 1 97.44 100 LEU A N 1
ATOM 775 C CA . LEU A 1 100 ? 6.48 -2.342 -3.922 1 97.44 100 LEU A CA 1
ATOM 776 C C . LEU A 1 100 ? 5.34 -2.918 -4.754 1 97.44 100 LEU A C 1
ATOM 778 O O . LEU A 1 100 ? 4.266 -2.32 -4.836 1 97.44 100 LEU A O 1
ATOM 782 N N . LEU A 1 101 ? 5.562 -4.137 -5.316 1 98.19 101 LEU A N 1
ATOM 783 C CA . LEU A 1 101 ? 4.535 -4.824 -6.094 1 98.19 101 LEU A CA 1
ATOM 784 C C . LEU A 1 101 ? 3.357 -5.215 -5.207 1 98.19 101 LEU A C 1
ATOM 786 O O . LEU A 1 101 ? 2.201 -5.07 -5.609 1 98.19 101 LEU A O 1
ATOM 790 N N . ILE A 1 102 ? 3.682 -5.691 -4.02 1 98.44 102 ILE A N 1
ATOM 791 C CA . ILE A 1 102 ? 2.656 -6.137 -3.082 1 98.44 102 ILE A CA 1
ATOM 792 C C . ILE A 1 102 ? 1.769 -4.957 -2.691 1 98.44 102 ILE A C 1
ATOM 794 O O . ILE A 1 102 ? 0.541 -5.078 -2.674 1 98.44 102 ILE A O 1
ATOM 798 N N . GLN A 1 103 ? 2.375 -3.834 -2.498 1 97.44 103 GLN A N 1
ATOM 799 C CA . GLN A 1 103 ? 1.621 -2.648 -2.104 1 97.44 103 GLN A CA 1
ATOM 800 C C . GLN A 1 103 ? 0.74 -2.152 -3.246 1 97.44 103 GLN A C 1
ATOM 802 O O . GLN A 1 103 ? -0.406 -1.754 -3.025 1 97.44 103 GLN A O 1
ATOM 807 N N . CYS A 1 104 ? 1.239 -2.176 -4.43 1 98.62 104 CYS A N 1
ATOM 808 C CA . CYS A 1 104 ? 0.421 -1.799 -5.578 1 98.62 104 CYS A CA 1
ATOM 809 C C . CYS A 1 104 ? -0.745 -2.764 -5.758 1 98.62 104 CYS A C 1
ATOM 811 O O . CYS A 1 104 ? -1.849 -2.352 -6.117 1 98.62 104 CYS A O 1
ATOM 813 N N . PHE A 1 105 ? -0.481 -4.035 -5.5 1 98.75 105 PHE A N 1
ATOM 814 C CA . PHE A 1 105 ? -1.547 -5.02 -5.641 1 98.75 105 PHE A CA 1
ATOM 815 C C . PHE A 1 105 ? -2.65 -4.773 -4.617 1 98.75 105 PHE A C 1
ATOM 817 O O . PHE A 1 105 ? -3.836 -4.898 -4.934 1 98.75 105 PHE A O 1
ATOM 824 N N . GLN A 1 106 ? -2.26 -4.418 -3.438 1 98.5 106 GLN A N 1
ATOM 825 C CA . GLN A 1 106 ? -3.256 -4.137 -2.408 1 98.5 106 GLN A CA 1
ATOM 826 C C . GLN A 1 106 ? -4.102 -2.924 -2.777 1 98.5 106 GLN A C 1
ATOM 828 O O . GLN A 1 106 ? -5.301 -2.885 -2.49 1 98.5 106 GLN A O 1
ATOM 833 N N . VAL A 1 107 ? -3.525 -1.974 -3.414 1 98.62 107 VAL A N 1
ATOM 834 C CA . VAL A 1 107 ? -4.262 -0.809 -3.895 1 98.62 107 VAL A CA 1
ATOM 835 C C . VAL A 1 107 ? -5.266 -1.235 -4.965 1 98.62 107 VAL A C 1
ATOM 837 O O . VAL A 1 107 ? -6.41 -0.783 -4.965 1 98.62 107 VAL A O 1
ATOM 840 N N . VAL A 1 108 ? -4.863 -2.133 -5.887 1 98.56 108 VAL A N 1
ATOM 841 C CA . VAL A 1 108 ? -5.766 -2.648 -6.91 1 98.56 108 VAL A CA 1
ATOM 842 C C . VAL A 1 108 ? -6.938 -3.373 -6.25 1 98.56 108 VAL A C 1
ATOM 844 O O . VAL A 1 108 ? -8.102 -3.125 -6.586 1 98.56 108 VAL A O 1
ATOM 847 N N . LEU A 1 109 ? -6.633 -4.254 -5.277 1 98.38 109 LEU A N 1
ATOM 848 C CA . LEU A 1 109 ? -7.68 -4.992 -4.578 1 98.38 109 LEU A CA 1
ATOM 849 C C . LEU A 1 109 ? -8.641 -4.039 -3.879 1 98.38 109 LEU A C 1
ATOM 851 O O . LEU A 1 109 ? -9.859 -4.18 -4.004 1 98.38 109 LEU A O 1
ATOM 855 N N . ALA A 1 110 ? -8.117 -3.059 -3.203 1 98.31 110 ALA A N 1
ATOM 856 C CA . ALA A 1 110 ? -8.938 -2.109 -2.457 1 98.31 110 ALA A CA 1
ATOM 857 C C . ALA A 1 110 ? -9.844 -1.312 -3.395 1 98.31 110 ALA A C 1
ATOM 859 O O . ALA A 1 110 ? -11.016 -1.076 -3.086 1 98.31 110 ALA A O 1
ATOM 860 N N . SER A 1 111 ? -9.312 -0.9 -4.516 1 97.81 111 SER A N 1
ATOM 861 C CA . SER A 1 111 ? -10.062 -0.087 -5.473 1 97.81 111 SER A CA 1
ATOM 862 C C . SER A 1 111 ? -11.258 -0.85 -6.031 1 97.81 111 SER A C 1
ATOM 864 O O . SER A 1 111 ? -12.297 -0.256 -6.324 1 97.81 111 SER A O 1
ATOM 866 N N . HIS A 1 112 ? -11.125 -2.119 -6.125 1 97.75 112 HIS A N 1
ATOM 867 C CA . HIS A 1 112 ? -12.148 -2.893 -6.816 1 97.75 112 HIS A CA 1
ATOM 868 C C . HIS A 1 112 ? -13.078 -3.586 -5.824 1 97.75 112 HIS A C 1
ATOM 870 O O . HIS A 1 112 ? -14.258 -3.812 -6.121 1 97.75 112 HIS A O 1
ATOM 876 N N . LEU A 1 113 ? -12.547 -3.979 -4.641 1 97.12 113 LEU A N 1
ATOM 877 C CA . LEU A 1 113 ? -13.352 -4.73 -3.686 1 97.12 113 LEU A CA 1
ATOM 878 C C . LEU A 1 113 ? -13.977 -3.801 -2.65 1 97.12 113 LEU A C 1
ATOM 880 O O . LEU A 1 113 ? -14.977 -4.148 -2.023 1 97.12 113 LEU A O 1
ATOM 884 N N . GLN A 1 114 ? -13.414 -2.639 -2.385 1 94.31 114 GLN A N 1
ATOM 885 C CA . GLN A 1 114 ? -13.938 -1.625 -1.479 1 94.31 114 GLN A CA 1
ATOM 886 C C . GLN A 1 114 ? -14.188 -2.205 -0.089 1 94.31 114 GLN A C 1
ATOM 888 O O . GLN A 1 114 ? -13.281 -2.77 0.525 1 94.31 114 GLN A O 1
ATOM 893 N N . ASP A 1 115 ? -15.453 -2.285 0.386 1 91.62 115 ASP A N 1
ATOM 894 C CA . ASP A 1 115 ? -15.773 -2.697 1.749 1 91.62 115 ASP A CA 1
ATOM 895 C C . ASP A 1 115 ? -15.578 -4.203 1.929 1 91.62 115 ASP A C 1
ATOM 897 O O . ASP A 1 115 ? -15.461 -4.688 3.055 1 91.62 115 ASP A O 1
ATOM 901 N N . GLU A 1 116 ? -15.523 -4.848 0.851 1 95.75 116 GLU A N 1
ATOM 902 C CA . GLU A 1 116 ? -15.328 -6.293 0.935 1 95.75 116 GLU A CA 1
ATOM 903 C C . GLU A 1 116 ? -13.883 -6.641 1.266 1 95.75 116 GLU A C 1
ATOM 905 O O . GLU A 1 116 ? -13.594 -7.754 1.71 1 95.75 116 GLU A O 1
ATOM 910 N N . PHE A 1 117 ? -12.953 -5.703 0.987 1 97.81 117 PHE A N 1
ATOM 911 C CA . PHE A 1 117 ? -11.547 -5.91 1.33 1 97.81 117 PHE A CA 1
ATOM 912 C C . PHE A 1 117 ? -11.258 -5.414 2.742 1 97.81 117 PHE A C 1
ATOM 914 O O . PHE A 1 117 ? -10.688 -4.336 2.922 1 97.81 117 PHE A O 1
ATOM 921 N N . THR A 1 118 ? -11.578 -6.23 3.729 1 97.81 118 THR A N 1
ATOM 922 C CA . THR A 1 118 ? -11.508 -5.867 5.141 1 97.81 118 THR A CA 1
ATOM 923 C C . THR A 1 118 ? -10.055 -5.742 5.598 1 97.81 118 THR A C 1
ATOM 925 O O . THR A 1 118 ? -9.141 -6.152 4.883 1 97.81 118 THR A O 1
ATOM 928 N N . VAL A 1 119 ? -9.914 -5.234 6.746 1 97.44 119 VAL A N 1
ATOM 929 C CA . VAL A 1 119 ? -8.586 -5.055 7.316 1 97.44 119 VAL A CA 1
ATOM 930 C C . VAL A 1 119 ? -7.941 -6.414 7.566 1 97.44 119 VAL A C 1
ATOM 932 O O . VAL A 1 119 ? -6.73 -6.574 7.391 1 97.44 119 VAL A O 1
ATOM 935 N N . GLU A 1 120 ? -8.727 -7.441 7.957 1 97.94 120 GLU A N 1
ATOM 936 C CA . GLU A 1 120 ? -8.211 -8.789 8.18 1 97.94 120 GLU A CA 1
ATOM 937 C C . GLU A 1 120 ? -7.785 -9.438 6.867 1 97.94 120 GLU A C 1
ATOM 939 O O . GLU A 1 120 ? -6.805 -10.188 6.832 1 97.94 120 GLU A O 1
ATOM 944 N N . MET A 1 121 ? -8.531 -9.141 5.824 1 98.5 121 MET A N 1
ATOM 945 C CA . MET A 1 121 ? -8.172 -9.656 4.504 1 98.5 121 MET A CA 1
ATOM 946 C C . MET A 1 121 ? -6.879 -9.023 4.004 1 98.5 121 MET A C 1
ATOM 948 O O . MET A 1 121 ? -6.027 -9.703 3.432 1 98.5 121 MET A O 1
ATOM 952 N N . GLN A 1 122 ? -6.773 -7.719 4.195 1 98.69 122 GLN A N 1
ATOM 953 C CA . GLN A 1 122 ? -5.527 -7.047 3.846 1 98.69 122 GLN A CA 1
ATOM 954 C C . GLN A 1 122 ? -4.344 -7.66 4.59 1 98.69 122 GLN A C 1
ATOM 956 O O . GLN A 1 122 ? -3.289 -7.898 4 1 98.69 122 GLN A O 1
ATOM 961 N N . ALA A 1 123 ? -4.512 -7.953 5.891 1 98.56 123 ALA A N 1
ATOM 962 C CA . ALA A 1 123 ? -3.455 -8.555 6.703 1 98.56 123 ALA A CA 1
ATOM 963 C C . ALA A 1 123 ? -3.08 -9.938 6.188 1 98.56 123 ALA A C 1
ATOM 965 O O . ALA A 1 123 ? -1.897 -10.258 6.059 1 98.56 123 ALA A O 1
ATOM 966 N N . ALA A 1 124 ? -4.078 -10.727 5.891 1 98.56 124 ALA A N 1
ATOM 967 C CA . ALA A 1 124 ? -3.844 -12.086 5.398 1 98.56 124 ALA A CA 1
ATOM 968 C C . ALA A 1 124 ? -3.117 -12.062 4.055 1 98.56 124 ALA A C 1
ATOM 970 O O . ALA A 1 124 ? -2.184 -12.836 3.834 1 98.56 124 ALA A O 1
ATOM 971 N N . TRP A 1 125 ? -3.504 -11.172 3.199 1 98.69 125 TRP A N 1
ATOM 972 C CA . TRP A 1 125 ? -2.908 -11.125 1.868 1 98.69 125 TRP A CA 1
ATOM 973 C C . TRP A 1 125 ? -1.512 -10.516 1.919 1 98.69 125 TRP A C 1
ATOM 975 O O . TRP A 1 125 ? -0.635 -10.891 1.137 1 98.69 125 TRP A O 1
ATOM 985 N N . ASP A 1 126 ? -1.306 -9.555 2.807 1 98.44 126 ASP A N 1
ATOM 986 C CA . ASP A 1 126 ? 0.052 -9.055 3.004 1 98.44 126 ASP A CA 1
ATOM 987 C C . ASP A 1 126 ? 0.991 -10.18 3.441 1 98.44 126 ASP A C 1
ATOM 989 O O . ASP A 1 126 ? 2.09 -10.32 2.902 1 98.44 126 ASP A O 1
ATOM 993 N N . LYS A 1 127 ? 0.579 -10.938 4.406 1 98 127 LYS A N 1
ATOM 994 C CA . LYS A 1 127 ? 1.371 -12.055 4.906 1 98 127 LYS A CA 1
ATOM 995 C C . LYS A 1 127 ? 1.609 -13.094 3.814 1 98 127 LYS A C 1
ATOM 997 O O . LYS A 1 127 ? 2.732 -13.562 3.635 1 98 127 LYS A O 1
ATOM 1002 N N . PHE A 1 128 ? 0.57 -13.414 3.098 1 98.62 128 PHE A N 1
ATOM 1003 C CA . PHE A 1 128 ? 0.623 -14.383 2.016 1 98.62 128 PHE A CA 1
ATOM 1004 C C . PHE A 1 128 ? 1.583 -13.93 0.922 1 98.62 128 PHE A C 1
ATOM 1006 O O . PHE A 1 128 ? 2.496 -14.672 0.545 1 98.62 128 PHE A O 1
ATOM 1013 N N . LEU A 1 129 ? 1.439 -12.711 0.435 1 98.31 129 LEU A N 1
ATOM 1014 C CA . LEU A 1 129 ? 2.256 -12.211 -0.663 1 98.31 129 LEU A CA 1
ATOM 1015 C C . LEU A 1 129 ? 3.705 -12.023 -0.223 1 98.31 129 LEU A C 1
ATOM 1017 O O . LEU A 1 129 ? 4.629 -12.211 -1.02 1 98.31 129 LEU A O 1
ATOM 1021 N N . THR A 1 130 ? 3.887 -11.664 1.021 1 97.31 130 THR A N 1
ATOM 1022 C CA . THR A 1 130 ? 5.234 -11.633 1.573 1 97.31 130 THR A CA 1
ATOM 1023 C C . THR A 1 130 ? 5.875 -13.016 1.525 1 97.31 130 THR A C 1
ATOM 1025 O O . THR A 1 130 ? 7.051 -13.148 1.185 1 97.31 130 THR A O 1
ATOM 1028 N N . GLY A 1 131 ? 5.121 -14.023 1.927 1 96.88 131 GLY A N 1
ATOM 1029 C CA . GLY A 1 131 ? 5.605 -15.391 1.786 1 96.88 131 GLY A CA 1
ATOM 1030 C C . GLY A 1 131 ? 5.965 -15.75 0.357 1 96.88 131 GLY A C 1
ATOM 1031 O O . GLY A 1 131 ? 6.992 -16.391 0.113 1 96.88 131 GLY A O 1
ATOM 1032 N N . VAL A 1 132 ? 5.121 -15.352 -0.574 1 97.5 132 VAL A N 1
ATOM 1033 C CA . VAL A 1 132 ? 5.387 -15.578 -1.991 1 97.5 132 VAL A CA 1
ATOM 1034 C C . VAL A 1 132 ? 6.711 -14.922 -2.379 1 97.5 132 VAL A C 1
ATOM 1036 O O . VAL A 1 132 ? 7.551 -15.547 -3.031 1 97.5 132 VAL A O 1
ATOM 1039 N N . ALA A 1 133 ? 6.918 -13.703 -1.959 1 96 133 ALA A N 1
ATOM 1040 C CA . ALA A 1 133 ? 8.141 -12.961 -2.266 1 96 133 ALA A CA 1
ATOM 1041 C C . ALA A 1 133 ? 9.367 -13.672 -1.69 1 96 133 ALA A C 1
ATOM 1043 O O . ALA A 1 133 ? 10.406 -13.75 -2.346 1 96 133 ALA A O 1
ATOM 1044 N N . ILE A 1 134 ? 9.227 -14.156 -0.512 1 95.06 134 ILE A N 1
ATOM 1045 C CA . ILE A 1 134 ? 10.32 -14.859 0.148 1 95.06 134 ILE A CA 1
ATOM 1046 C C . ILE A 1 134 ? 10.695 -16.094 -0.661 1 95.06 134 ILE A C 1
ATOM 1048 O O . ILE A 1 134 ? 11.875 -16.328 -0.938 1 95.06 134 ILE A O 1
ATOM 1052 N N . VAL A 1 135 ? 9.773 -16.828 -1.052 1 95.75 135 VAL A N 1
ATOM 1053 C CA . VAL A 1 135 ? 10.023 -18.047 -1.811 1 95.75 135 VAL A CA 1
ATOM 1054 C C . VAL A 1 135 ? 10.656 -17.688 -3.154 1 95.75 135 VAL A C 1
ATOM 1056 O O . VAL A 1 135 ? 11.609 -18.344 -3.586 1 95.75 135 VAL A O 1
ATOM 1059 N N . LEU A 1 136 ? 10.164 -16.609 -3.852 1 95.56 136 LEU A N 1
ATOM 1060 C CA . LEU A 1 136 ? 10.672 -16.219 -5.164 1 95.56 136 LEU A CA 1
ATOM 1061 C C . LEU A 1 136 ? 12.125 -15.766 -5.078 1 95.56 136 LEU A C 1
ATOM 1063 O O . LEU A 1 136 ? 12.859 -15.844 -6.062 1 95.56 136 LEU A O 1
ATOM 1067 N N . THR A 1 137 ? 12.508 -15.375 -3.906 1 91.69 137 THR A N 1
ATOM 1068 C CA . THR A 1 137 ? 13.844 -14.805 -3.785 1 91.69 137 THR A CA 1
ATOM 1069 C C . THR A 1 137 ? 14.719 -15.656 -2.875 1 91.69 137 THR A C 1
ATOM 1071 O O . THR A 1 137 ? 15.758 -15.195 -2.395 1 91.69 137 THR A O 1
ATOM 1074 N N . GLU A 1 138 ? 14.344 -16.734 -2.496 1 88 138 GLU A N 1
ATOM 1075 C CA . GLU A 1 138 ? 15.047 -17.578 -1.53 1 88 138 GLU A CA 1
ATOM 1076 C C . GLU A 1 138 ? 16.422 -17.984 -2.045 1 88 138 GLU A C 1
ATOM 1078 O O . GLU A 1 138 ? 17.359 -18.188 -1.26 1 88 138 GLU A O 1
ATOM 1083 N N . LYS A 1 139 ? 16.594 -18.031 -3.293 1 78.19 139 LYS A N 1
ATOM 1084 C CA . LYS A 1 139 ? 17.859 -18.5 -3.84 1 78.19 139 LYS A CA 1
ATOM 1085 C C . LYS A 1 139 ? 18.781 -17.328 -4.215 1 78.19 139 LYS A C 1
ATOM 1087 O O . LYS A 1 139 ? 19.766 -17.516 -4.918 1 78.19 139 LYS A O 1
ATOM 1092 N N . TYR A 1 140 ? 18.359 -16.078 -3.861 1 72.88 140 TYR A N 1
ATOM 1093 C CA . TYR A 1 140 ? 19.219 -14.953 -4.215 1 72.88 140 TYR A CA 1
ATOM 1094 C C . TYR A 1 140 ? 20.562 -15.031 -3.488 1 72.88 140 TYR A C 1
ATOM 1096 O O . TYR A 1 140 ? 21.469 -14.266 -3.787 1 72.88 140 TYR A O 1
ATOM 1104 N N . ARG A 1 141 ? 21.266 -16.203 -3.482 1 53 141 ARG A N 1
ATOM 1105 C CA . ARG A 1 141 ? 22.625 -16.312 -2.957 1 53 141 ARG A CA 1
ATOM 1106 C C . ARG A 1 141 ? 23.641 -15.75 -3.941 1 53 141 ARG A C 1
ATOM 1108 O O . ARG A 1 141 ? 23.422 -15.781 -5.156 1 53 141 ARG A O 1
ATOM 1115 N N . MET B 1 1 ? 11.406 17.938 -6.078 1 82.62 1 MET B N 1
ATOM 1116 C CA . MET B 1 1 ? 10.359 18.938 -6.238 1 82.62 1 MET B CA 1
ATOM 1117 C C . MET B 1 1 ? 9.164 18.359 -6.988 1 82.62 1 MET B C 1
ATOM 1119 O O . MET B 1 1 ? 9.32 17.531 -7.891 1 82.62 1 MET B O 1
ATOM 1123 N N . LEU B 1 2 ? 7.93 18.734 -6.527 1 95.56 2 LEU B N 1
ATOM 1124 C CA . LEU B 1 2 ? 6.707 18.297 -7.191 1 95.56 2 LEU B CA 1
ATOM 1125 C C . LEU B 1 2 ? 6.441 19.141 -8.438 1 95.56 2 LEU B C 1
ATOM 1127 O O . LEU B 1 2 ? 6.66 20.359 -8.438 1 95.56 2 LEU B O 1
ATOM 1131 N N . SER B 1 3 ? 6.027 18.531 -9.461 1 96.81 3 SER B N 1
ATOM 1132 C CA . SER B 1 3 ? 5.582 19.234 -10.656 1 96.81 3 SER B CA 1
ATOM 1133 C C . SER B 1 3 ? 4.223 19.891 -10.438 1 96.81 3 SER B C 1
ATOM 1135 O O . SER B 1 3 ? 3.547 19.609 -9.445 1 96.81 3 SER B O 1
ATOM 1137 N N . ALA B 1 4 ? 3.836 20.797 -11.359 1 97.38 4 ALA B N 1
ATOM 1138 C CA . ALA B 1 4 ? 2.525 21.438 -11.289 1 97.38 4 ALA B CA 1
ATOM 1139 C C . ALA B 1 4 ? 1.403 20.406 -11.344 1 97.38 4 ALA B C 1
ATOM 1141 O O . ALA B 1 4 ? 0.397 20.531 -10.648 1 97.38 4 ALA B O 1
ATOM 1142 N N . GLN B 1 5 ? 1.544 19.391 -12.188 1 97.88 5 GLN B N 1
ATOM 1143 C CA . GLN B 1 5 ? 0.533 18.359 -12.328 1 97.88 5 GLN B CA 1
ATOM 1144 C C . GLN B 1 5 ? 0.421 17.516 -11.055 1 97.88 5 GLN B C 1
ATOM 1146 O O . GLN B 1 5 ? -0.681 17.156 -10.641 1 97.88 5 GLN B O 1
ATOM 1151 N N . GLU B 1 6 ? 1.545 17.188 -10.492 1 98.12 6 GLU B N 1
ATOM 1152 C CA . GLU B 1 6 ? 1.542 16.438 -9.242 1 98.12 6 GLU B CA 1
ATOM 1153 C C . GLU B 1 6 ? 0.846 17.219 -8.125 1 98.12 6 GLU B C 1
ATOM 1155 O O . GLU B 1 6 ? 0.055 16.656 -7.367 1 98.12 6 GLU B O 1
ATOM 1160 N N . ARG B 1 7 ? 1.107 18.516 -8.055 1 98.19 7 ARG B N 1
ATOM 1161 C CA . ARG B 1 7 ? 0.459 19.375 -7.07 1 98.19 7 ARG B CA 1
ATOM 1162 C C . ARG B 1 7 ? -1.054 19.391 -7.258 1 98.19 7 ARG B C 1
ATOM 1164 O O . ARG B 1 7 ? -1.807 19.359 -6.281 1 98.19 7 ARG B O 1
ATOM 1171 N N . ALA B 1 8 ? -1.475 19.406 -8.469 1 98.31 8 ALA B N 1
ATOM 1172 C CA . ALA B 1 8 ? -2.902 19.406 -8.773 1 98.31 8 ALA B CA 1
ATOM 1173 C C . ALA B 1 8 ? -3.555 18.094 -8.344 1 98.31 8 ALA B C 1
ATOM 1175 O O . ALA B 1 8 ? -4.668 18.094 -7.812 1 98.31 8 ALA B O 1
ATOM 1176 N N . HIS B 1 9 ? -2.855 17 -8.594 1 98.44 9 HIS B N 1
ATOM 1177 C CA . HIS B 1 9 ? -3.373 15.688 -8.203 1 98.44 9 HIS B CA 1
ATOM 1178 C C . HIS B 1 9 ? -3.482 15.57 -6.688 1 98.44 9 HIS B C 1
ATOM 1180 O O . HIS B 1 9 ? -4.445 15 -6.172 1 98.44 9 HIS B O 1
ATOM 1186 N N . ILE B 1 10 ? -2.48 16.109 -5.98 1 98.62 10 ILE B N 1
ATOM 1187 C CA . ILE B 1 10 ? -2.496 16.078 -4.52 1 98.62 10 ILE B CA 1
ATOM 1188 C C . ILE B 1 10 ? -3.691 16.875 -4.004 1 98.62 10 ILE B C 1
ATOM 1190 O O . ILE B 1 10 ? -4.449 16.391 -3.156 1 98.62 10 ILE B O 1
ATOM 1194 N N . ALA B 1 11 ? -3.896 18.031 -4.551 1 98.38 11 ALA B N 1
ATOM 1195 C CA . ALA B 1 11 ? -5.004 18.891 -4.141 1 98.38 11 ALA B CA 1
ATOM 1196 C C . ALA B 1 11 ? -6.348 18.25 -4.457 1 98.38 11 ALA B C 1
ATOM 1198 O O . ALA B 1 11 ? -7.281 18.312 -3.652 1 98.38 11 ALA B O 1
ATOM 1199 N N . GLN B 1 12 ? -6.465 17.656 -5.602 1 98.25 12 GLN B N 1
ATOM 1200 C CA . GLN B 1 12 ? -7.711 17.031 -6.027 1 98.25 12 GLN B CA 1
ATOM 1201 C C . GLN B 1 12 ? -8.102 15.898 -5.09 1 98.25 12 GLN B C 1
ATOM 1203 O O . GLN B 1 12 ? -9.258 15.789 -4.676 1 98.25 12 GLN B O 1
ATOM 1208 N N . VAL B 1 13 ? -7.18 15.039 -4.754 1 98.44 13 VAL B N 1
ATOM 1209 C CA . VAL B 1 13 ? -7.453 13.922 -3.861 1 98.44 13 VAL B CA 1
ATOM 1210 C C . VAL B 1 13 ? -7.844 14.445 -2.48 1 98.44 13 VAL B C 1
ATOM 1212 O O . VAL B 1 13 ? -8.789 13.945 -1.864 1 98.44 13 VAL B O 1
ATOM 1215 N N . TRP B 1 14 ? -7.051 15.43 -2.023 1 98.38 14 TRP B N 1
ATOM 1216 C CA . TRP B 1 14 ? -7.391 15.977 -0.71 1 98.38 14 TRP B CA 1
ATOM 1217 C C . TRP B 1 14 ? -8.82 16.5 -0.691 1 98.38 14 TRP B C 1
ATOM 1219 O O . TRP B 1 14 ? -9.555 16.297 0.276 1 98.38 14 TRP B O 1
ATOM 1229 N N . ASP B 1 15 ? -9.234 17.219 -1.728 1 97.94 15 ASP B N 1
ATOM 1230 C CA . ASP B 1 15 ? -10.586 17.781 -1.803 1 97.94 15 ASP B CA 1
ATOM 1231 C C . ASP B 1 15 ? -11.641 16.672 -1.694 1 97.94 15 ASP B C 1
ATOM 1233 O O . ASP B 1 15 ? -12.727 16.906 -1.152 1 97.94 15 ASP B O 1
ATOM 1237 N N . LEU B 1 16 ? -11.312 15.531 -2.184 1 97.06 16 LEU B N 1
ATOM 1238 C CA . LEU B 1 16 ? -12.258 14.422 -2.18 1 97.06 16 LEU B CA 1
ATOM 1239 C C . LEU B 1 16 ? -12.398 13.828 -0.782 1 97.06 16 LEU B C 1
ATOM 1241 O O . LEU B 1 16 ? -13.422 13.227 -0.455 1 97.06 16 LEU B O 1
ATOM 1245 N N . ILE B 1 17 ? -11.312 14.016 0.101 1 96.69 17 ILE B N 1
ATOM 1246 C CA . ILE B 1 17 ? -11.383 13.297 1.368 1 96.69 17 ILE B CA 1
ATOM 1247 C C . ILE B 1 17 ? -11.508 14.289 2.52 1 96.69 17 ILE B C 1
ATOM 1249 O O . ILE B 1 17 ? -11.727 13.891 3.668 1 96.69 17 ILE B O 1
ATOM 1253 N N . ALA B 1 18 ? -11.359 15.594 2.174 1 97.44 18 ALA B N 1
ATOM 1254 C CA . ALA B 1 18 ? -11.5 16.625 3.193 1 97.44 18 ALA B CA 1
ATOM 1255 C C . ALA B 1 18 ? -12.852 16.531 3.896 1 97.44 18 ALA B C 1
ATOM 1257 O O . ALA B 1 18 ? -13.875 16.297 3.252 1 97.44 18 ALA B O 1
ATOM 1258 N N . GLY B 1 19 ? -12.922 16.641 5.211 1 97.75 19 GLY B N 1
ATOM 1259 C CA . GLY B 1 19 ? -14.141 16.516 5.992 1 97.75 19 GLY B CA 1
ATOM 1260 C C . GLY B 1 19 ? -14.359 15.109 6.535 1 97.75 19 GLY B C 1
ATOM 1261 O O . GLY B 1 19 ? -15.234 14.891 7.375 1 97.75 19 GLY B O 1
ATOM 1262 N N . HIS B 1 20 ? -13.539 14.156 6.098 1 98.25 20 HIS B N 1
ATOM 1263 C CA . HIS B 1 20 ? -13.641 12.781 6.559 1 98.25 20 HIS B CA 1
ATOM 1264 C C . HIS B 1 20 ? -12.359 12.336 7.258 1 98.25 20 HIS B C 1
ATOM 1266 O O . HIS B 1 20 ? -12.008 11.156 7.223 1 98.25 20 HIS B O 1
ATOM 1272 N N . GLU B 1 21 ? -11.695 13.305 7.816 1 98.5 21 GLU B N 1
ATOM 1273 C CA . GLU B 1 21 ? -10.391 13.023 8.414 1 98.5 21 GLU B CA 1
ATOM 1274 C C . GLU B 1 21 ? -10.508 11.977 9.523 1 98.5 21 GLU B C 1
ATOM 1276 O O . GLU B 1 21 ? -9.711 11.047 9.586 1 98.5 21 GLU B O 1
ATOM 1281 N N . ALA B 1 22 ? -11.562 12.078 10.328 1 98.44 22 ALA B N 1
ATOM 1282 C CA . ALA B 1 22 ? -11.688 11.203 11.492 1 98.44 22 ALA B CA 1
ATOM 1283 C C . ALA B 1 22 ? -11.953 9.758 11.07 1 98.44 22 ALA B C 1
ATOM 1285 O O . ALA B 1 22 ? -11.188 8.852 11.414 1 98.44 22 ALA B O 1
ATOM 1286 N N . PRO B 1 23 ? -12.992 9.516 10.211 1 98.19 23 PRO B N 1
ATOM 1287 C CA . PRO B 1 23 ? -13.227 8.109 9.852 1 98.19 23 PRO B CA 1
ATOM 1288 C C . PRO B 1 23 ? -12.117 7.539 8.969 1 98.19 23 PRO B C 1
ATOM 1290 O O . PRO B 1 23 ? -11.766 6.363 9.102 1 98.19 23 PRO B O 1
ATOM 1293 N N . PHE B 1 24 ? -11.523 8.297 8.055 1 98.38 24 PHE B N 1
ATOM 1294 C CA . PHE B 1 24 ? -10.414 7.82 7.23 1 98.38 24 PHE B CA 1
ATOM 1295 C C . PHE B 1 24 ? -9.18 7.547 8.086 1 98.38 24 PHE B C 1
ATOM 1297 O O . PHE B 1 24 ? -8.5 6.539 7.895 1 98.38 24 PHE B O 1
ATOM 1304 N N . GLY B 1 25 ? -8.922 8.469 9 1 98.5 25 GLY B N 1
ATOM 1305 C CA . GLY B 1 25 ? -7.793 8.289 9.891 1 98.5 25 GLY B CA 1
ATOM 1306 C C . GLY B 1 25 ? -7.941 7.09 10.805 1 98.5 25 GLY B C 1
ATOM 1307 O O . GLY B 1 25 ? -6.977 6.359 11.055 1 98.5 25 GLY B O 1
ATOM 1308 N N . ALA B 1 26 ? -9.141 6.898 11.328 1 98.31 26 ALA B N 1
ATOM 1309 C CA . ALA B 1 26 ? -9.406 5.734 12.172 1 98.31 26 ALA B CA 1
ATOM 1310 C C . ALA B 1 26 ? -9.188 4.438 11.398 1 98.31 26 ALA B C 1
ATOM 1312 O O . ALA B 1 26 ? -8.578 3.494 11.906 1 98.31 26 ALA B O 1
ATOM 1313 N N . GLU B 1 27 ? -9.68 4.398 10.203 1 98.06 27 GLU B N 1
ATOM 1314 C CA . GLU B 1 27 ? -9.484 3.229 9.352 1 98.06 27 GLU B CA 1
ATOM 1315 C C . GLU B 1 27 ? -8.008 3.008 9.055 1 98.06 27 GLU B C 1
ATOM 1317 O O . GLU B 1 27 ? -7.527 1.87 9.055 1 98.06 27 GLU B O 1
ATOM 1322 N N . LEU B 1 28 ? -7.32 4.094 8.797 1 98.5 28 LEU B N 1
ATOM 1323 C CA . LEU B 1 28 ? -5.887 4.027 8.531 1 98.5 28 LEU B CA 1
ATOM 1324 C C . LEU B 1 28 ? -5.148 3.4 9.711 1 98.5 28 LEU B C 1
ATOM 1326 O O . LEU B 1 28 ? -4.34 2.486 9.523 1 98.5 28 LEU B O 1
ATOM 1330 N N . LEU B 1 29 ? -5.438 3.863 10.898 1 98.19 29 LEU B N 1
ATOM 1331 C CA . LEU B 1 29 ? -4.781 3.342 12.094 1 98.19 29 LEU B CA 1
ATOM 1332 C C . LEU B 1 29 ? -5.156 1.881 12.32 1 98.19 29 LEU B C 1
ATOM 1334 O O . LEU B 1 29 ? -4.301 1.066 12.68 1 98.19 29 LEU B O 1
ATOM 1338 N N . LEU B 1 30 ? -6.383 1.564 12.117 1 97.56 30 LEU B N 1
ATOM 1339 C CA . LEU B 1 30 ? -6.824 0.182 12.266 1 97.56 30 LEU B CA 1
ATOM 1340 C C . LEU B 1 30 ? -6.09 -0.734 11.297 1 97.56 30 LEU B C 1
ATOM 1342 O O . LEU B 1 30 ? -5.641 -1.819 11.68 1 97.56 30 LEU B O 1
ATOM 1346 N N . ARG B 1 31 ? -5.957 -0.356 10.078 1 98.12 31 ARG B N 1
ATOM 1347 C CA . A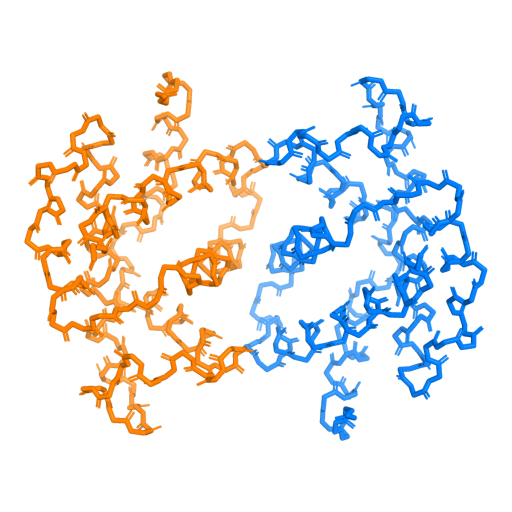RG B 1 31 ? -5.215 -1.138 9.094 1 98.12 31 ARG B CA 1
ATOM 1348 C C . ARG B 1 31 ? -3.748 -1.266 9.492 1 98.12 31 ARG B C 1
ATOM 1350 O O . ARG B 1 31 ? -3.176 -2.355 9.43 1 98.12 31 ARG B O 1
ATOM 1357 N N . LEU B 1 32 ? -3.209 -0.116 9.914 1 98.12 32 LEU B N 1
ATOM 1358 C CA . LEU B 1 32 ? -1.807 -0.137 10.32 1 98.12 32 LEU B CA 1
ATOM 1359 C C . LEU B 1 32 ? -1.577 -1.142 11.445 1 98.12 32 LEU B C 1
ATOM 1361 O O . LEU B 1 32 ? -0.676 -1.979 11.359 1 98.12 32 LEU B O 1
ATOM 1365 N N . PHE B 1 33 ? -2.412 -1.146 12.469 1 97.62 33 PHE B N 1
ATOM 1366 C CA . PHE B 1 33 ? -2.221 -1.963 13.656 1 97.62 33 PHE B CA 1
ATOM 1367 C C . PHE B 1 33 ? -2.518 -3.428 13.367 1 97.62 33 PHE B C 1
ATOM 1369 O O . PHE B 1 33 ? -1.939 -4.32 13.992 1 97.62 33 PHE B O 1
ATOM 1376 N N . THR B 1 34 ? -3.359 -3.707 12.445 1 97.31 34 THR B N 1
ATOM 1377 C CA . THR B 1 34 ? -3.732 -5.082 12.117 1 97.31 34 THR B CA 1
ATOM 1378 C C . THR B 1 34 ? -2.725 -5.703 11.156 1 97.31 34 THR B C 1
ATOM 1380 O O . THR B 1 34 ? -2.309 -6.848 11.344 1 97.31 34 THR B O 1
ATOM 1383 N N . VAL B 1 35 ? -2.293 -4.953 10.203 1 97.69 35 VAL B N 1
ATOM 1384 C CA . VAL B 1 35 ? -1.392 -5.48 9.18 1 97.69 35 VAL B CA 1
ATOM 1385 C C . VAL B 1 35 ? 0.038 -5.504 9.719 1 97.69 35 VAL B C 1
ATOM 1387 O O . VAL B 1 35 ? 0.794 -6.438 9.445 1 97.69 35 VAL B O 1
ATOM 1390 N N . TYR B 1 36 ? 0.382 -4.457 10.453 1 96.94 36 TYR B N 1
ATOM 1391 C CA . TYR B 1 36 ? 1.722 -4.34 11.023 1 96.94 36 TYR B CA 1
ATOM 1392 C C . TYR B 1 36 ? 1.662 -4.121 12.531 1 96.94 36 TYR B C 1
ATOM 1394 O O . TYR B 1 36 ? 2 -3.043 13.023 1 96.94 36 TYR B O 1
ATOM 1402 N N . PRO B 1 37 ? 1.411 -5.164 13.281 1 96.25 37 PRO B N 1
ATOM 1403 C CA . PRO B 1 37 ? 1.141 -5.027 14.711 1 96.25 37 PRO B CA 1
ATOM 1404 C C . PRO B 1 37 ? 2.326 -4.449 15.484 1 96.25 37 PRO B C 1
ATOM 1406 O O . PRO B 1 37 ? 2.141 -3.832 16.531 1 96.25 37 PRO B O 1
ATOM 1409 N N . SER B 1 38 ? 3.564 -4.598 14.992 1 95.31 38 SER B N 1
ATOM 1410 C CA . SER B 1 38 ? 4.75 -4.086 15.68 1 95.31 38 SER B CA 1
ATOM 1411 C C . SER B 1 38 ? 4.73 -2.562 15.75 1 95.31 38 SER B C 1
ATOM 1413 O O . SER B 1 38 ? 5.418 -1.965 16.578 1 95.31 38 SER B O 1
ATOM 1415 N N . THR B 1 39 ? 3.896 -1.898 14.898 1 96 39 THR B N 1
ATOM 1416 C CA . THR B 1 39 ? 3.85 -0.441 14.867 1 96 39 THR B CA 1
ATOM 1417 C C . THR B 1 39 ? 3.111 0.108 16.078 1 96 39 THR B C 1
ATOM 1419 O O . THR B 1 39 ? 3.232 1.291 16.406 1 96 39 THR B O 1
ATOM 1422 N N . LYS B 1 40 ? 2.363 -0.717 16.781 1 94.69 40 LYS B N 1
ATOM 1423 C CA . LYS B 1 40 ? 1.59 -0.293 17.953 1 94.69 40 LYS B CA 1
ATOM 1424 C C . LYS B 1 40 ? 2.5 0.243 19.047 1 94.69 40 LYS B C 1
ATOM 1426 O O . LYS B 1 40 ? 2.074 1.052 19.875 1 94.69 40 LYS B O 1
ATOM 1431 N N . LEU B 1 41 ? 3.74 -0.185 19.016 1 93.44 41 LEU B N 1
ATOM 1432 C CA . LEU B 1 41 ? 4.68 0.211 20.062 1 93.44 41 LEU B CA 1
ATOM 1433 C C . LEU B 1 41 ? 4.895 1.721 20.062 1 93.44 41 LEU B C 1
ATOM 1435 O O . LEU B 1 41 ? 5.234 2.309 21.094 1 93.44 41 LEU B O 1
ATOM 1439 N N . TYR B 1 42 ? 4.613 2.354 18.906 1 92.25 42 TYR B N 1
ATOM 1440 C CA . TYR B 1 42 ? 4.82 3.793 18.797 1 92.25 42 TYR B CA 1
ATOM 1441 C C . TYR B 1 42 ? 3.557 4.559 19.156 1 92.25 42 TYR B C 1
ATOM 1443 O O . TYR B 1 42 ? 3.564 5.793 19.219 1 92.25 42 TYR B O 1
ATOM 1451 N N . PHE B 1 43 ? 2.488 3.842 19.406 1 94.38 43 PHE B N 1
ATOM 1452 C CA . PHE B 1 43 ? 1.203 4.461 19.703 1 94.38 43 PHE B CA 1
ATOM 1453 C C . PHE B 1 43 ? 0.717 4.059 21.094 1 94.38 43 PHE B C 1
ATOM 1455 O O . PHE B 1 43 ? -0.471 3.793 21.281 1 94.38 43 PHE B O 1
ATOM 1462 N N . THR B 1 44 ? 1.58 4.004 22.016 1 90.19 44 THR B N 1
ATOM 1463 C CA . THR B 1 44 ? 1.271 3.521 23.359 1 90.19 44 THR B CA 1
ATOM 1464 C C . THR B 1 44 ? 0.242 4.426 24.031 1 90.19 44 THR B C 1
ATOM 1466 O O . THR B 1 44 ? -0.521 3.975 24.891 1 90.19 44 THR B O 1
ATOM 1469 N N . HIS B 1 45 ? 0.239 5.637 23.641 1 87 45 HIS B N 1
ATOM 1470 C CA . HIS B 1 45 ? -0.693 6.602 24.219 1 87 45 HIS B CA 1
ATOM 1471 C C . HIS B 1 45 ? -2.135 6.246 23.875 1 87 45 HIS B C 1
ATOM 1473 O O . HIS B 1 45 ? -3.068 6.723 24.531 1 87 45 HIS B O 1
ATOM 1479 N N . LEU B 1 46 ? -2.396 5.414 22.828 1 90.31 46 LEU B N 1
ATOM 1480 C CA . LEU B 1 46 ? -3.736 4.965 22.469 1 90.31 46 LEU B CA 1
ATOM 1481 C C . LEU B 1 46 ? -4.133 3.736 23.281 1 90.31 46 LEU B C 1
ATOM 1483 O O . LEU B 1 46 ? -5.297 3.328 23.266 1 90.31 46 LEU B O 1
ATOM 1487 N N . GLY B 1 47 ? -3.152 3.15 23.953 1 86.25 47 GLY B N 1
ATOM 1488 C CA . GLY B 1 47 ? -3.406 1.938 24.719 1 86.25 47 GLY B CA 1
ATOM 1489 C C . GLY B 1 47 ? -3.232 0.671 23.891 1 86.25 47 GLY B C 1
ATOM 1490 O O . GLY B 1 47 ? -3.135 0.728 22.672 1 86.25 47 GLY B O 1
ATOM 1491 N N . ALA B 1 48 ? -3.225 -0.477 24.531 1 81.06 48 ALA B N 1
ATOM 1492 C CA . ALA B 1 48 ? -3.012 -1.773 23.891 1 81.06 48 ALA B CA 1
ATOM 1493 C C . ALA B 1 48 ? -4.203 -2.156 23.031 1 81.06 48 ALA B C 1
ATOM 1495 O O . ALA B 1 48 ? -4.043 -2.832 22 1 81.06 48 ALA B O 1
ATOM 1496 N N . PHE B 1 49 ? -5.352 -1.781 23.406 1 85.94 49 PHE B N 1
ATOM 1497 C CA . PHE B 1 49 ? -6.59 -2.039 22.688 1 85.94 49 PHE B CA 1
ATOM 1498 C C . PHE B 1 49 ? -7.379 -0.749 22.484 1 85.94 49 PHE B C 1
ATOM 1500 O O . PHE B 1 49 ? -8.383 -0.516 23.156 1 85.94 49 PHE B O 1
ATOM 1507 N N . PRO B 1 50 ? -6.82 -0 21.5 1 87.5 50 PRO B N 1
ATOM 1508 C CA . PRO B 1 50 ? -7.512 1.275 21.312 1 87.5 50 PRO B CA 1
ATOM 1509 C C . PRO B 1 50 ? -8.969 1.098 20.891 1 87.5 50 PRO B C 1
ATOM 1511 O O . PRO B 1 50 ? -9.273 0.26 20.031 1 87.5 50 PRO B O 1
ATOM 1514 N N . ASP B 1 51 ? -9.773 1.938 21.562 1 92.19 51 ASP B N 1
ATOM 1515 C CA . ASP B 1 51 ? -11.18 1.859 21.172 1 92.19 51 ASP B CA 1
ATOM 1516 C C . ASP B 1 51 ? -11.492 2.801 20.016 1 92.19 51 ASP B C 1
ATOM 1518 O O . ASP B 1 51 ? -10.602 3.488 19.516 1 92.19 51 ASP B O 1
ATOM 1522 N N . GLU B 1 52 ? -12.727 2.811 19.656 1 94.44 52 GLU B N 1
ATOM 1523 C CA . GLU B 1 52 ? -13.148 3.551 18.469 1 94.44 52 GLU B CA 1
ATOM 1524 C C . GLU B 1 52 ? -12.953 5.051 18.656 1 94.44 52 GLU B C 1
ATOM 1526 O O . GLU B 1 52 ? -12.531 5.75 17.734 1 94.44 52 GLU B O 1
ATOM 1531 N N . VAL B 1 53 ? -13.188 5.559 19.844 1 96 53 VAL B N 1
ATOM 1532 C CA . VAL B 1 53 ? -13.078 6.984 20.141 1 96 53 VAL B CA 1
ATOM 1533 C C . VAL B 1 53 ? -11.625 7.434 20 1 96 53 VAL B C 1
ATOM 1535 O O . VAL B 1 53 ? -11.344 8.484 19.422 1 96 53 VAL B O 1
ATOM 1538 N N . GLN B 1 54 ? -10.727 6.656 20.516 1 96.19 54 GLN B N 1
ATOM 1539 C CA . GLN B 1 54 ? -9.305 6.973 20.453 1 96.19 54 GLN B CA 1
ATOM 1540 C C . GLN B 1 54 ? -8.797 6.934 19.016 1 96.19 54 GLN B C 1
ATOM 1542 O O . GLN B 1 54 ? -8.008 7.789 18.609 1 96.19 54 GLN B O 1
ATOM 1547 N N . LEU B 1 55 ? -9.273 5.992 18.297 1 97.38 55 LEU B N 1
ATOM 1548 C CA . LEU B 1 55 ? -8.875 5.863 16.891 1 97.38 55 LEU B CA 1
ATOM 1549 C C . LEU B 1 55 ? -9.391 7.039 16.078 1 97.38 55 LEU B C 1
ATOM 1551 O O . LEU B 1 55 ? -8.664 7.59 15.242 1 97.38 55 LEU B O 1
ATOM 1555 N N . LEU B 1 56 ? -10.617 7.422 16.328 1 97.94 56 LEU B N 1
ATOM 1556 C CA . LEU B 1 56 ? -11.203 8.555 15.617 1 97.94 56 LEU B CA 1
ATOM 1557 C C . LEU B 1 56 ? -10.453 9.844 15.945 1 97.94 56 LEU B C 1
ATOM 1559 O O . LEU B 1 56 ? -10.133 10.633 15.047 1 97.94 56 LEU B O 1
ATOM 1563 N N . SER B 1 57 ? -10.148 10.016 17.172 1 97.44 57 SER B N 1
ATOM 1564 C CA . SER B 1 57 ? -9.484 11.234 17.609 1 97.44 57 SER B CA 1
ATOM 1565 C C . SER B 1 57 ? -8.078 11.344 17.031 1 97.44 57 SER B C 1
ATOM 1567 O O . SER B 1 57 ? -7.723 12.359 16.438 1 97.44 57 SER B O 1
ATOM 1569 N N . HIS B 1 58 ? -7.258 10.32 17.203 1 97.25 58 HIS B N 1
ATOM 1570 C CA . HIS B 1 58 ? -5.895 10.359 16.672 1 97.25 58 HIS B CA 1
ATOM 1571 C C . HIS B 1 58 ? -5.895 10.359 15.148 1 97.25 58 HIS B C 1
ATOM 1573 O O . HIS B 1 58 ? -5.051 11.008 14.523 1 97.25 58 HIS B O 1
ATOM 1579 N N . GLY B 1 59 ? -6.848 9.594 14.602 1 98.06 59 GLY B N 1
ATOM 1580 C CA . GLY B 1 59 ? -6.98 9.594 13.156 1 98.06 59 GLY B CA 1
ATOM 1581 C C . GLY B 1 59 ? -7.266 10.969 12.578 1 98.06 59 GLY B C 1
ATOM 1582 O O . GLY B 1 59 ? -6.684 11.359 11.57 1 98.06 59 GLY B O 1
ATOM 1583 N N . ARG B 1 60 ? -8.109 11.703 13.234 1 98.38 60 ARG B N 1
ATOM 1584 C CA . ARG B 1 60 ? -8.43 13.062 12.812 1 98.38 60 ARG B CA 1
ATOM 1585 C C . ARG B 1 60 ? -7.191 13.953 12.867 1 98.38 60 ARG B C 1
ATOM 1587 O O . ARG B 1 60 ? -6.902 14.68 11.906 1 98.38 60 ARG B O 1
ATOM 1594 N N . GLN B 1 61 ? -6.457 13.859 13.938 1 97.06 61 GLN B N 1
ATOM 1595 C CA . GLN B 1 61 ? -5.258 14.68 14.094 1 97.06 61 GLN B CA 1
ATOM 1596 C C . GLN B 1 61 ? -4.238 14.383 13 1 97.06 61 GLN B C 1
ATOM 1598 O O . GLN B 1 61 ? -3.652 15.297 12.414 1 97.06 61 GLN B O 1
ATOM 1603 N N . MET B 1 62 ? -4.043 13.141 12.766 1 97.19 62 MET B N 1
ATOM 1604 C CA . MET B 1 62 ? -3.074 12.711 11.766 1 97.19 62 MET B CA 1
ATOM 1605 C C . MET B 1 62 ? -3.459 13.227 10.383 1 97.19 62 MET B C 1
ATOM 1607 O O . MET B 1 62 ? -2.633 13.812 9.68 1 97.19 62 MET B O 1
ATOM 1611 N N . LEU B 1 63 ? -4.73 13.062 9.984 1 98.38 63 LEU B N 1
ATOM 1612 C CA . LEU B 1 63 ? -5.125 13.43 8.625 1 98.38 63 LEU B CA 1
ATOM 1613 C C . LEU B 1 63 ? -5.293 14.938 8.492 1 98.38 63 LEU B C 1
ATOM 1615 O O . LEU B 1 63 ? -5.09 15.5 7.414 1 98.38 63 LEU B O 1
ATOM 1619 N N . GLU B 1 64 ? -5.602 15.633 9.586 1 98.06 64 GLU B N 1
ATOM 1620 C CA . GLU B 1 64 ? -5.59 17.094 9.547 1 98.06 64 GLU B CA 1
ATOM 1621 C C . GLU B 1 64 ? -4.188 17.625 9.273 1 98.06 64 GLU B C 1
ATOM 1623 O O . GLU B 1 64 ? -4.02 18.578 8.508 1 98.06 64 GLU B O 1
ATOM 1628 N N . ALA B 1 65 ? -3.166 16.984 9.898 1 97.81 65 ALA B N 1
ATOM 1629 C CA . ALA B 1 65 ? -1.785 17.375 9.633 1 97.81 65 ALA B CA 1
ATOM 1630 C C . ALA B 1 65 ? -1.408 17.094 8.18 1 97.81 65 ALA B C 1
ATOM 1632 O O . ALA B 1 65 ? -0.712 17.891 7.547 1 97.81 65 ALA B O 1
ATOM 1633 N N . VAL B 1 66 ? -1.855 15.977 7.668 1 98.38 66 VAL B N 1
ATOM 1634 C CA . VAL B 1 66 ? -1.629 15.648 6.266 1 98.38 66 VAL B CA 1
ATOM 1635 C C . VAL B 1 66 ? -2.301 16.688 5.375 1 98.38 66 VAL B C 1
ATOM 1637 O O . VAL B 1 66 ? -1.742 17.094 4.352 1 98.38 66 VAL B O 1
ATOM 1640 N N . GLY B 1 67 ? -3.498 17.109 5.723 1 98.44 67 GLY B N 1
ATOM 1641 C CA . GLY B 1 67 ? -4.199 18.141 4.984 1 98.44 67 GLY B CA 1
ATOM 1642 C C . GLY B 1 67 ? -3.447 19.469 4.949 1 98.44 67 GLY B C 1
ATOM 1643 O O . GLY B 1 67 ? -3.3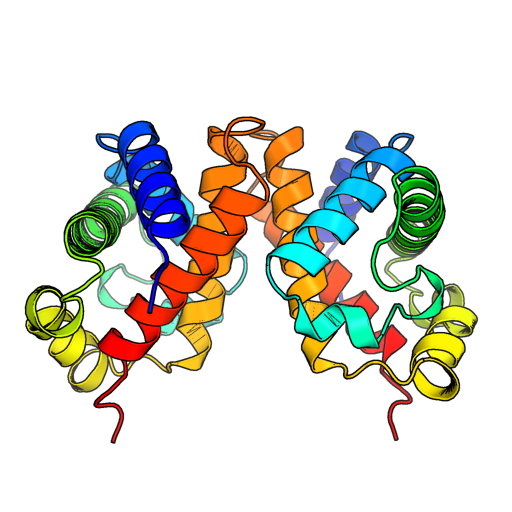46 20.094 3.9 1 98.44 67 GLY B O 1
ATOM 1644 N N . VAL B 1 68 ? -2.936 19.906 6.086 1 97.75 68 VAL B N 1
ATOM 1645 C CA . VAL B 1 68 ? -2.145 21.125 6.152 1 97.75 68 VAL B CA 1
ATOM 1646 C C . VAL B 1 68 ? -0.92 21 5.25 1 97.75 68 VAL B C 1
ATOM 1648 O O . VAL B 1 68 ? -0.611 21.906 4.477 1 97.75 68 VAL B O 1
ATOM 1651 N N . ALA B 1 69 ? -0.246 19.844 5.336 1 98.19 69 ALA B N 1
ATOM 1652 C CA . ALA B 1 69 ? 0.924 19.594 4.496 1 98.19 69 ALA B CA 1
ATOM 1653 C C . ALA B 1 69 ? 0.558 19.641 3.016 1 98.19 69 ALA B C 1
ATOM 1655 O O . ALA B 1 69 ? 1.314 20.172 2.199 1 98.19 69 ALA B O 1
ATOM 1656 N N . ALA B 1 70 ? -0.619 19.078 2.67 1 98.38 70 ALA B N 1
ATOM 1657 C CA . ALA B 1 70 ? -1.071 19.031 1.283 1 98.38 70 ALA B CA 1
ATOM 1658 C C . ALA B 1 70 ? -1.315 20.438 0.739 1 98.38 70 ALA B C 1
ATOM 1660 O O . ALA B 1 70 ? -1.189 20.688 -0.464 1 98.38 70 ALA B O 1
ATOM 1661 N N . GLN B 1 71 ? -1.586 21.359 1.61 1 97.19 71 GLN B N 1
ATOM 1662 C CA . GLN B 1 71 ? -1.834 22.734 1.207 1 97.19 71 GLN B CA 1
ATOM 1663 C C . GLN B 1 71 ? -0.534 23.531 1.141 1 97.19 71 GLN B C 1
ATOM 1665 O O . GLN B 1 71 ? -0.515 24.656 0.643 1 97.19 71 GLN B O 1
ATOM 1670 N N . HIS B 1 72 ? 0.562 22.969 1.636 1 97.25 72 HIS B N 1
ATOM 1671 C CA . HIS B 1 72 ? 1.845 23.656 1.693 1 97.25 72 HIS B CA 1
ATOM 1672 C C . HIS B 1 72 ? 2.979 22.766 1.217 1 97.25 72 HIS B C 1
ATOM 1674 O O . HIS B 1 72 ? 4.02 22.672 1.871 1 97.25 72 HIS B O 1
ATOM 1680 N N . VAL B 1 73 ? 2.799 22.062 0.112 1 97.06 73 VAL B N 1
ATOM 1681 C CA . VAL B 1 73 ? 3.695 21.016 -0.362 1 97.06 73 VAL B CA 1
ATOM 1682 C C . VAL B 1 73 ? 5.082 21.609 -0.617 1 97.06 73 VAL B C 1
ATOM 1684 O O . VAL B 1 73 ? 6.082 20.875 -0.578 1 97.06 73 VAL B O 1
ATOM 1687 N N . ASP B 1 74 ? 5.219 22.922 -0.815 1 94.69 74 ASP B N 1
ATOM 1688 C CA . ASP B 1 74 ? 6.5 23.547 -1.101 1 94.69 74 ASP B CA 1
ATOM 1689 C C . ASP B 1 74 ? 7.176 24.031 0.183 1 94.69 74 ASP B C 1
ATOM 1691 O O . ASP B 1 74 ? 8.289 24.562 0.146 1 94.69 74 ASP B O 1
ATOM 1695 N N . ASN B 1 75 ? 6.57 23.891 1.327 1 96.31 75 ASN B N 1
ATOM 1696 C CA . ASN B 1 75 ? 7.082 24.359 2.605 1 96.31 75 ASN B CA 1
ATOM 1697 C C . ASN B 1 75 ? 6.789 23.375 3.732 1 96.31 75 ASN B C 1
ATOM 1699 O O . ASN B 1 75 ? 6.301 23.766 4.793 1 96.31 75 ASN B O 1
ATOM 1703 N N . LEU B 1 76 ? 7 22.109 3.467 1 97.25 76 LEU B N 1
ATOM 1704 C CA . LEU B 1 76 ? 6.656 21.047 4.406 1 97.25 76 LEU B CA 1
ATOM 1705 C C . LEU B 1 76 ? 7.414 21.219 5.719 1 97.25 76 LEU B C 1
ATOM 1707 O O . LEU B 1 76 ? 6.844 21.031 6.797 1 97.25 76 LEU B O 1
ATOM 1711 N N . ARG B 1 77 ? 8.68 21.625 5.676 1 96.06 77 ARG B N 1
ATOM 1712 C CA . ARG B 1 77 ? 9.492 21.766 6.879 1 96.06 77 ARG B CA 1
ATOM 1713 C C . ARG B 1 77 ? 8.883 22.781 7.84 1 96.06 77 ARG B C 1
ATOM 1715 O O . ARG B 1 77 ? 8.805 22.531 9.047 1 96.06 77 ARG B O 1
ATOM 1722 N N . ALA B 1 78 ? 8.5 23.875 7.285 1 96.38 78 ALA B N 1
ATOM 1723 C CA . ALA B 1 78 ? 7.945 24.938 8.125 1 96.38 78 ALA B CA 1
ATOM 1724 C C . ALA B 1 78 ? 6.652 24.484 8.805 1 96.38 78 ALA B C 1
ATOM 1726 O O . ALA B 1 78 ? 6.453 24.734 9.992 1 96.38 78 ALA B O 1
ATOM 1727 N N . VAL B 1 79 ? 5.77 23.766 8.094 1 96.25 79 VAL B N 1
ATOM 1728 C CA . VAL B 1 79 ? 4.441 23.469 8.625 1 96.25 79 VAL B CA 1
ATOM 1729 C C . VAL B 1 79 ? 4.508 22.234 9.523 1 96.25 79 VAL B C 1
ATOM 1731 O O . VAL B 1 79 ? 3.664 22.062 10.406 1 96.25 79 VAL B O 1
ATOM 1734 N N . LEU B 1 80 ? 5.492 21.375 9.312 1 97 80 LEU B N 1
ATOM 1735 C CA . LEU B 1 80 ? 5.523 20.109 10.039 1 97 80 LEU B CA 1
ATOM 1736 C C . LEU B 1 80 ? 6.574 20.141 11.148 1 97 80 LEU B C 1
ATOM 1738 O O . LEU B 1 80 ? 6.777 19.141 11.844 1 97 80 LEU B O 1
ATOM 1742 N N . SER B 1 81 ? 7.188 21.281 11.352 1 95.5 81 SER B N 1
ATOM 1743 C CA . SER B 1 81 ? 8.312 21.391 12.273 1 95.5 81 SER B CA 1
ATOM 1744 C C . SER B 1 81 ? 7.938 20.891 13.664 1 95.5 81 SER B C 1
ATOM 1746 O O . SER B 1 81 ? 8.672 20.094 14.258 1 95.5 81 SER B O 1
ATOM 1748 N N . PRO B 1 82 ? 6.793 21.328 14.227 1 95.19 82 PRO B N 1
ATOM 1749 C CA . PRO B 1 82 ? 6.457 20.828 15.562 1 95.19 82 PRO B CA 1
ATOM 1750 C C . PRO B 1 82 ? 6.258 19.312 15.586 1 95.19 82 PRO B C 1
ATOM 1752 O O . PRO B 1 82 ? 6.672 18.641 16.531 1 95.19 82 PRO B O 1
ATOM 1755 N N . LEU B 1 83 ? 5.648 18.766 14.531 1 95.5 83 LEU B N 1
ATOM 1756 C CA . LEU B 1 83 ? 5.434 17.328 14.453 1 95.5 83 LEU B CA 1
ATOM 1757 C C . LEU B 1 83 ? 6.754 16.594 14.25 1 95.5 83 LEU B C 1
ATOM 1759 O O . LEU B 1 83 ? 6.934 15.477 14.75 1 95.5 83 LEU B O 1
ATOM 1763 N N . ALA B 1 84 ? 7.617 17.203 13.477 1 95.25 84 ALA B N 1
ATOM 1764 C CA . ALA B 1 84 ? 8.938 16.609 13.273 1 95.25 84 ALA B CA 1
ATOM 1765 C C . ALA B 1 84 ? 9.688 16.484 14.594 1 95.25 84 ALA B C 1
ATOM 1767 O O . ALA B 1 84 ? 10.273 15.445 14.883 1 95.25 84 ALA B O 1
ATOM 1768 N N . ASP B 1 85 ? 9.656 17.484 15.391 1 94.38 85 ASP B N 1
ATOM 1769 C CA . ASP B 1 85 ? 10.289 17.453 16.703 1 94.38 85 ASP B CA 1
ATOM 1770 C C . ASP B 1 85 ? 9.656 16.375 17.594 1 94.38 85 ASP B C 1
ATOM 1772 O O . ASP B 1 85 ? 10.367 15.625 18.266 1 94.38 85 ASP B O 1
ATOM 1776 N N . LEU B 1 86 ? 8.359 16.312 17.578 1 93.44 86 LEU B N 1
ATOM 1777 C CA . LEU B 1 86 ? 7.629 15.328 18.375 1 93.44 86 LEU B CA 1
ATOM 1778 C C . LEU B 1 86 ? 8 13.914 17.953 1 93.44 86 LEU B C 1
ATOM 1780 O 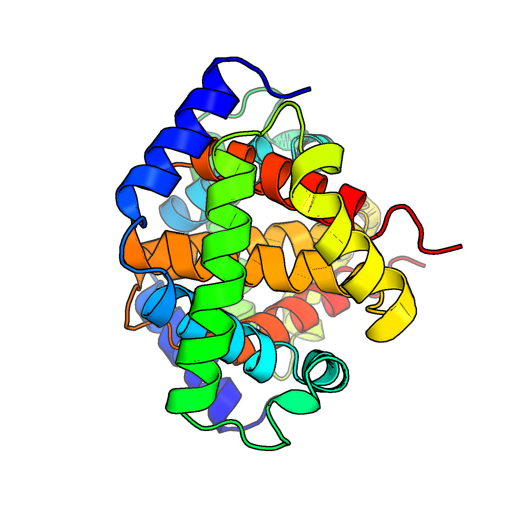O . LEU B 1 86 ? 8.352 13.078 18.797 1 93.44 86 LEU B O 1
ATOM 1784 N N . HIS B 1 87 ? 8.016 13.578 16.672 1 93.69 87 HIS B N 1
ATOM 1785 C CA . HIS B 1 87 ? 8.258 12.234 16.156 1 93.69 87 HIS B CA 1
ATOM 1786 C C . HIS B 1 87 ? 9.719 11.836 16.328 1 93.69 87 HIS B C 1
ATOM 1788 O O . HIS B 1 87 ? 10.016 10.664 16.578 1 93.69 87 HIS B O 1
ATOM 1794 N N . ALA B 1 88 ? 10.609 12.828 16.312 1 89.5 88 ALA B N 1
ATOM 1795 C CA . ALA B 1 88 ? 12.031 12.523 16.391 1 89.5 88 ALA B CA 1
ATOM 1796 C C . ALA B 1 88 ? 12.492 12.414 17.844 1 89.5 88 ALA B C 1
ATOM 1798 O O . ALA B 1 88 ? 13.273 11.523 18.188 1 89.5 88 ALA B O 1
ATOM 1799 N N . HIS B 1 89 ? 11.961 13.203 18.641 1 90.56 89 HIS B N 1
ATOM 1800 C CA . HIS B 1 89 ? 12.617 13.352 19.938 1 90.56 89 HIS B CA 1
ATOM 1801 C C . HIS B 1 89 ? 11.742 12.797 21.062 1 90.56 89 HIS B C 1
ATOM 1803 O O . HIS B 1 89 ? 12.258 12.398 22.109 1 90.56 89 HIS B O 1
ATOM 1809 N N . VAL B 1 90 ? 10.547 12.719 20.844 1 90.75 90 VAL B N 1
ATOM 1810 C CA . VAL B 1 90 ? 9.664 12.242 21.906 1 90.75 90 VAL B CA 1
ATOM 1811 C C . VAL B 1 90 ? 9.18 10.828 21.578 1 90.75 90 VAL B C 1
ATOM 1813 O O . VAL B 1 90 ? 9.414 9.891 22.344 1 90.75 90 VAL B O 1
ATOM 1816 N N . LEU B 1 91 ? 8.641 10.695 20.406 1 90.31 91 LEU B N 1
ATOM 1817 C CA . LEU B 1 91 ? 8.086 9.398 20.031 1 90.31 91 LEU B CA 1
ATOM 1818 C C . LEU B 1 91 ? 9.172 8.469 19.5 1 90.31 91 LEU B C 1
ATOM 1820 O O . LEU B 1 91 ? 9.031 7.246 19.562 1 90.31 91 LEU B O 1
ATOM 1824 N N . ARG B 1 92 ? 10.172 9.094 18.922 1 90.12 92 ARG B N 1
ATOM 1825 C CA . ARG B 1 92 ? 11.328 8.375 18.391 1 90.12 92 ARG B CA 1
ATOM 1826 C C . ARG B 1 92 ? 10.891 7.254 17.453 1 90.12 92 ARG B C 1
ATOM 1828 O O . ARG B 1 92 ? 11.297 6.102 17.625 1 90.12 92 ARG B O 1
ATOM 1835 N N . VAL B 1 93 ? 10.023 7.633 16.562 1 91.88 93 VAL B N 1
ATOM 1836 C CA . VAL B 1 93 ? 9.492 6.672 15.594 1 91.88 93 VAL B CA 1
ATOM 1837 C C . VAL B 1 93 ? 10.594 6.258 14.625 1 91.88 93 VAL B C 1
ATOM 1839 O O . VAL B 1 93 ? 11.266 7.109 14.039 1 91.88 93 VAL B O 1
ATOM 1842 N N . ASP B 1 94 ? 10.812 5 14.484 1 93.56 94 ASP B N 1
ATOM 1843 C CA . ASP B 1 94 ? 11.711 4.504 13.445 1 93.56 94 ASP B CA 1
ATOM 1844 C C . ASP B 1 94 ? 11.219 4.891 12.055 1 93.56 94 ASP B C 1
ATOM 1846 O O . ASP B 1 94 ? 10.094 4.559 11.68 1 93.56 94 ASP B O 1
ATOM 1850 N N . PRO B 1 95 ? 12.07 5.578 11.273 1 93.81 95 PRO B N 1
ATOM 1851 C CA . PRO B 1 95 ? 11.688 6.055 9.945 1 93.81 95 PRO B CA 1
ATOM 1852 C C . PRO B 1 95 ? 11.195 4.934 9.031 1 93.81 95 PRO B C 1
ATOM 1854 O O . PRO B 1 95 ? 10.398 5.172 8.117 1 93.81 95 PRO B O 1
ATOM 1857 N N . ALA B 1 96 ? 11.578 3.686 9.336 1 92.75 96 ALA B N 1
ATOM 1858 C CA . ALA B 1 96 ? 11.227 2.547 8.492 1 92.75 96 ALA B CA 1
ATOM 1859 C C . ALA B 1 96 ? 9.742 2.227 8.594 1 92.75 96 ALA B C 1
ATOM 1861 O O . ALA B 1 96 ? 9.203 1.461 7.793 1 92.75 96 ALA B O 1
ATOM 1862 N N . ASN B 1 97 ? 9.031 2.881 9.492 1 94.62 97 ASN B N 1
ATOM 1863 C CA . ASN B 1 97 ? 7.617 2.59 9.703 1 94.62 97 ASN B CA 1
ATOM 1864 C C . ASN B 1 97 ? 6.727 3.52 8.883 1 94.62 97 ASN B C 1
ATOM 1866 O O . ASN B 1 97 ? 5.547 3.229 8.664 1 94.62 97 ASN B O 1
ATOM 1870 N N . PHE B 1 98 ? 7.273 4.598 8.391 1 96.31 98 PHE B N 1
ATOM 1871 C CA . PHE B 1 98 ? 6.457 5.57 7.676 1 96.31 98 PHE B CA 1
ATOM 1872 C C . PHE B 1 98 ? 5.98 5 6.344 1 96.31 98 PHE B C 1
ATOM 1874 O O . PHE B 1 98 ? 4.824 5.184 5.965 1 96.31 98 PHE B O 1
ATOM 1881 N N . PRO B 1 99 ? 6.816 4.18 5.633 1 96.75 99 PRO B N 1
ATOM 1882 C CA . PRO B 1 99 ? 6.309 3.564 4.402 1 96.75 99 PRO B CA 1
ATOM 1883 C C . PRO B 1 99 ? 5.133 2.623 4.656 1 96.75 99 PRO B C 1
ATOM 1885 O O . PRO B 1 99 ? 4.246 2.498 3.811 1 96.75 99 PRO B O 1
ATOM 1888 N N . LEU B 1 100 ? 5.105 2.006 5.828 1 97.56 100 LEU B N 1
ATOM 1889 C CA . LEU B 1 100 ? 3.992 1.126 6.172 1 97.56 100 LEU B CA 1
ATOM 1890 C C . LEU B 1 100 ? 2.697 1.918 6.32 1 97.56 100 LEU B C 1
ATOM 1892 O O . LEU B 1 100 ? 1.652 1.507 5.812 1 97.56 100 LEU B O 1
ATOM 1896 N N . LEU B 1 101 ? 2.789 3.111 6.973 1 98.19 101 LEU B N 1
ATOM 1897 C CA . LEU B 1 101 ? 1.638 3.992 7.137 1 98.19 101 LEU B CA 1
ATOM 1898 C C . LEU B 1 101 ? 1.168 4.527 5.789 1 98.19 101 LEU B C 1
ATOM 1900 O O . LEU B 1 101 ? -0.035 4.59 5.523 1 98.19 101 LEU B O 1
ATOM 1904 N N . ILE B 1 102 ? 2.139 4.883 4.957 1 98.44 102 ILE B N 1
ATOM 1905 C CA . ILE B 1 102 ? 1.835 5.449 3.646 1 98.44 102 ILE B CA 1
ATOM 1906 C C . ILE B 1 102 ? 1.096 4.414 2.799 1 98.44 102 ILE B C 1
ATOM 1908 O O . ILE B 1 102 ? 0.094 4.734 2.154 1 98.44 102 ILE B O 1
ATOM 1912 N N . GLN B 1 103 ? 1.506 3.205 2.883 1 97.5 103 GLN B N 1
ATOM 1913 C CA . GLN B 1 103 ? 0.884 2.141 2.102 1 97.5 103 GLN B CA 1
ATOM 1914 C C . GLN B 1 103 ? -0.531 1.851 2.594 1 97.5 103 GLN B C 1
ATOM 1916 O O . GLN B 1 103 ? -1.441 1.632 1.792 1 97.5 103 GLN B O 1
ATOM 1921 N N . CYS B 1 104 ? -0.711 1.841 3.881 1 98.62 104 CYS B N 1
ATOM 1922 C CA . CYS B 1 104 ? -2.055 1.657 4.422 1 98.62 104 CYS B CA 1
ATOM 1923 C C . CYS B 1 104 ? -2.967 2.811 4.016 1 98.62 104 CYS B C 1
ATOM 1925 O O . CYS B 1 104 ? -4.148 2.604 3.74 1 98.62 104 CYS B O 1
ATOM 1927 N N . PHE B 1 105 ? -2.402 4.008 3.994 1 98.75 105 PHE B N 1
ATOM 1928 C CA . PHE B 1 105 ? -3.207 5.16 3.609 1 98.75 105 PHE B CA 1
ATOM 1929 C C . PHE B 1 105 ? -3.648 5.055 2.156 1 98.75 105 PHE B C 1
ATOM 1931 O O . PHE B 1 105 ? -4.785 5.391 1.819 1 98.75 105 PHE B O 1
ATOM 1938 N N . GLN B 1 106 ? -2.77 4.574 1.328 1 98.5 106 GLN B N 1
ATOM 1939 C CA . GLN B 1 106 ? -3.123 4.41 -0.079 1 98.5 106 GLN B CA 1
ATOM 1940 C C . GLN B 1 106 ? -4.234 3.379 -0.251 1 98.5 106 GLN B C 1
ATOM 1942 O O . GLN B 1 106 ? -5.105 3.533 -1.11 1 98.5 106 GLN B O 1
ATOM 1947 N N . VAL B 1 107 ? -4.234 2.383 0.549 1 98.62 107 VAL B N 1
ATOM 1948 C CA . VAL B 1 107 ? -5.297 1.382 0.528 1 98.62 107 VAL B CA 1
ATOM 1949 C C . VAL B 1 107 ? -6.617 2.021 0.95 1 98.62 107 VAL B C 1
ATOM 1951 O O . VAL B 1 107 ? -7.66 1.767 0.343 1 98.62 107 VAL B O 1
ATOM 1954 N N . VAL B 1 108 ? -6.598 2.871 1.979 1 98.56 108 VAL B N 1
ATOM 1955 C CA . VAL B 1 108 ? -7.797 3.578 2.418 1 98.56 108 VAL B CA 1
ATOM 1956 C C . VAL B 1 108 ? -8.32 4.457 1.284 1 98.56 108 VAL B C 1
ATOM 1958 O O . VAL B 1 108 ? -9.516 4.422 0.964 1 98.56 108 VAL B O 1
ATOM 1961 N N . LEU B 1 109 ? -7.418 5.23 0.649 1 98.38 109 LEU B N 1
ATOM 1962 C CA . LEU B 1 109 ? -7.812 6.098 -0.454 1 98.38 109 LEU B CA 1
ATOM 1963 C C . LEU B 1 109 ? -8.422 5.289 -1.593 1 98.38 109 LEU B C 1
ATOM 1965 O O . LEU B 1 109 ? -9.492 5.633 -2.105 1 98.38 109 LEU B O 1
ATOM 1969 N N . ALA B 1 110 ? -7.801 4.199 -1.949 1 98.31 110 ALA B N 1
ATOM 1970 C CA . ALA B 1 110 ? -8.273 3.365 -3.051 1 98.31 110 ALA B CA 1
ATOM 1971 C C . ALA B 1 110 ? -9.648 2.777 -2.746 1 98.31 110 ALA B C 1
ATOM 1973 O O . ALA B 1 110 ? -10.516 2.723 -3.623 1 98.31 110 ALA B O 1
ATOM 1974 N N . SER B 1 111 ? -9.852 2.334 -1.525 1 97.81 111 SER B N 1
ATOM 1975 C CA . SER B 1 111 ? -11.109 1.704 -1.127 1 97.81 111 SER B CA 1
ATOM 1976 C C . SER B 1 111 ? -12.273 2.682 -1.231 1 97.81 111 SER B C 1
ATOM 1978 O O . SER B 1 111 ? -13.398 2.283 -1.54 1 97.81 111 SER B O 1
ATOM 1980 N N . HIS B 1 112 ? -12 3.916 -1.026 1 97.75 112 HIS B N 1
ATOM 1981 C CA . HIS B 1 112 ? -13.086 4.879 -0.93 1 97.75 112 HIS B CA 1
ATOM 1982 C C . HIS B 1 112 ? -13.242 5.668 -2.227 1 97.75 112 HIS B C 1
ATOM 1984 O O . HIS B 1 112 ? -14.344 6.098 -2.568 1 97.75 112 HIS B O 1
ATOM 1990 N N . LEU B 1 113 ? -12.117 5.914 -2.945 1 97.12 113 LEU B N 1
ATOM 1991 C CA . LEU B 1 113 ? -12.172 6.742 -4.145 1 97.12 113 LEU B CA 1
ATOM 1992 C C . LEU B 1 113 ? -12.32 5.883 -5.395 1 97.12 113 LEU B C 1
ATOM 1994 O O . LEU B 1 113 ? -12.781 6.363 -6.434 1 97.12 113 LEU B O 1
ATOM 1998 N N . GLN B 1 114 ? -11.898 4.625 -5.383 1 94.44 114 GLN B N 1
ATOM 1999 C CA . GLN B 1 114 ? -12.047 3.672 -6.477 1 94.44 114 GLN B CA 1
ATOM 2000 C C . GLN B 1 114 ? -11.445 4.219 -7.77 1 94.44 114 GLN B C 1
ATOM 2002 O O . GLN B 1 114 ? -10.273 4.598 -7.805 1 94.44 114 GLN B O 1
ATOM 2007 N N . ASP B 1 115 ? -12.258 4.484 -8.82 1 91.56 115 ASP B N 1
ATOM 2008 C 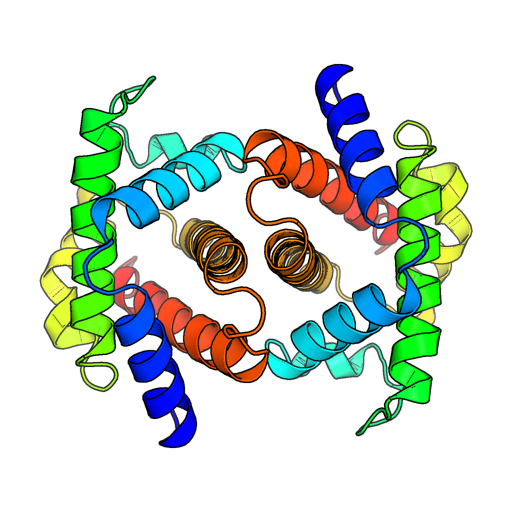CA . ASP B 1 115 ? -11.766 4.879 -10.133 1 91.56 115 ASP B CA 1
ATOM 2009 C C . ASP B 1 115 ? -11.258 6.32 -10.117 1 91.56 115 ASP B C 1
ATOM 2011 O O . ASP B 1 115 ? -10.5 6.727 -11 1 91.56 115 ASP B O 1
ATOM 2015 N N . GLU B 1 116 ? -11.648 7 -9.133 1 95.81 116 GLU B N 1
ATOM 2016 C CA . GLU B 1 116 ? -11.203 8.391 -9.047 1 95.81 116 GLU B CA 1
ATOM 2017 C C . GLU B 1 116 ? -9.758 8.477 -8.57 1 95.81 116 GLU B C 1
ATOM 2019 O O . GLU B 1 116 ? -9.102 9.5 -8.758 1 95.81 116 GLU B O 1
ATOM 2024 N N . PHE B 1 117 ? -9.266 7.414 -7.891 1 97.81 117 PHE B N 1
ATOM 2025 C CA . PHE B 1 117 ? -7.879 7.367 -7.453 1 97.81 117 PHE B CA 1
ATOM 2026 C C . PHE B 1 117 ? -6.992 6.762 -8.539 1 97.81 117 PHE B C 1
ATOM 2028 O O . PHE B 1 117 ? -6.602 5.598 -8.445 1 97.81 117 PHE B O 1
ATOM 2035 N N . THR B 1 118 ? -6.617 7.586 -9.508 1 97.81 118 THR B N 1
ATOM 2036 C CA . THR B 1 118 ? -5.891 7.152 -10.695 1 97.81 118 THR B CA 1
ATOM 2037 C C . THR B 1 118 ? -4.461 6.762 -10.352 1 97.81 118 THR B C 1
ATOM 2039 O O . THR B 1 118 ? -3.986 7.043 -9.242 1 97.81 118 THR B O 1
ATOM 2042 N N . VAL B 1 119 ? -3.828 6.184 -11.297 1 97.5 119 VAL B N 1
ATOM 2043 C CA . VAL B 1 119 ? -2.445 5.754 -11.109 1 97.5 119 VAL B CA 1
ATOM 2044 C C . VAL B 1 119 ? -1.549 6.977 -10.922 1 97.5 119 VAL B C 1
ATOM 2046 O O . VAL B 1 119 ? -0.595 6.945 -10.141 1 97.5 119 VAL B O 1
ATOM 2049 N N . GLU B 1 120 ? -1.834 8.102 -11.617 1 97.94 120 GLU B N 1
ATOM 2050 C CA . GLU B 1 120 ? -1.063 9.336 -11.477 1 97.94 120 GLU B CA 1
ATOM 2051 C C . GLU B 1 120 ? -1.27 9.969 -10.109 1 97.94 120 GLU B C 1
ATOM 2053 O O . GLU B 1 120 ? -0.341 10.547 -9.539 1 97.94 120 GLU B O 1
ATOM 2058 N N . MET B 1 121 ? -2.49 9.852 -9.602 1 98.5 121 MET B N 1
ATOM 2059 C CA . MET B 1 121 ? -2.781 10.359 -8.266 1 98.5 121 MET B CA 1
ATOM 2060 C C . MET B 1 121 ? -2.053 9.539 -7.203 1 98.5 121 MET B C 1
ATOM 2062 O O . MET B 1 121 ? -1.518 10.094 -6.246 1 98.5 121 MET B O 1
ATOM 2066 N N . GLN B 1 122 ? -2.082 8.234 -7.379 1 98.69 122 GLN B N 1
ATOM 2067 C CA . GLN B 1 122 ? -1.324 7.383 -6.465 1 98.69 122 GLN B CA 1
ATOM 2068 C C . GLN B 1 122 ? 0.156 7.754 -6.469 1 98.69 122 GLN B C 1
ATOM 2070 O O . GLN B 1 122 ? 0.782 7.84 -5.41 1 98.69 122 GLN B O 1
ATOM 2075 N N . ALA B 1 123 ? 0.73 8.008 -7.652 1 98.56 123 ALA B N 1
ATOM 2076 C CA . ALA B 1 123 ? 2.137 8.383 -7.781 1 98.56 123 ALA B CA 1
ATOM 2077 C C . ALA B 1 123 ? 2.416 9.711 -7.086 1 98.56 123 ALA B C 1
ATOM 2079 O O . ALA B 1 123 ? 3.4 9.836 -6.352 1 98.56 123 ALA B O 1
ATOM 2080 N N . ALA B 1 124 ? 1.561 10.68 -7.301 1 98.56 124 ALA B N 1
ATOM 2081 C CA . ALA B 1 124 ? 1.729 12 -6.695 1 98.56 124 ALA B CA 1
ATOM 2082 C C . ALA B 1 124 ? 1.647 11.922 -5.176 1 98.56 124 ALA B C 1
ATOM 2084 O O . ALA B 1 124 ? 2.449 12.539 -4.469 1 98.56 124 ALA B O 1
ATOM 2085 N N . TRP B 1 125 ? 0.731 11.141 -4.691 1 98.69 125 TRP B N 1
ATOM 2086 C CA . TRP B 1 125 ? 0.538 11.055 -3.248 1 98.69 125 TRP B CA 1
ATOM 2087 C C . TRP B 1 125 ? 1.639 10.219 -2.602 1 98.69 125 TRP B C 1
ATOM 2089 O O . TRP B 1 125 ? 2.037 10.484 -1.464 1 98.69 125 TRP B O 1
ATOM 2099 N N . ASP B 1 126 ? 2.109 9.195 -3.293 1 98.44 126 ASP B N 1
ATOM 2100 C CA . ASP B 1 126 ? 3.27 8.477 -2.785 1 98.44 126 ASP B CA 1
ATOM 2101 C C . ASP B 1 126 ? 4.469 9.406 -2.625 1 98.44 126 ASP B C 1
ATOM 2103 O O . ASP B 1 126 ? 5.141 9.383 -1.591 1 98.44 126 ASP B O 1
ATOM 2107 N N . LYS B 1 127 ? 4.746 10.172 -3.625 1 98 127 LYS B N 1
ATOM 2108 C CA . LYS B 1 127 ? 5.855 11.117 -3.596 1 98 127 LYS B CA 1
ATOM 2109 C C . LYS B 1 127 ? 5.664 12.148 -2.488 1 98 127 LYS B C 1
ATOM 2111 O O . LYS B 1 127 ? 6.598 12.438 -1.736 1 98 127 LYS B O 1
ATOM 2116 N N . PHE B 1 128 ? 4.473 12.672 -2.393 1 98.62 128 PHE B N 1
ATOM 2117 C CA . PHE B 1 128 ? 4.121 13.672 -1.395 1 98.62 128 PHE B CA 1
ATOM 2118 C C . PHE B 1 128 ? 4.293 13.117 0.014 1 98.62 128 PHE B C 1
ATOM 2120 O O . PHE B 1 128 ? 4.992 13.711 0.84 1 98.62 128 PHE B O 1
ATOM 2127 N N . LEU B 1 129 ? 3.723 11.961 0.297 1 98.31 129 LEU B N 1
ATOM 2128 C CA . LEU B 1 129 ? 3.76 11.383 1.634 1 98.31 129 LEU B CA 1
ATOM 2129 C C . LEU B 1 129 ? 5.172 10.938 1.995 1 98.31 129 LEU B C 1
ATOM 2131 O O . LEU B 1 129 ? 5.57 11.008 3.16 1 98.31 129 LEU B O 1
ATOM 2135 N N . THR B 1 130 ? 5.902 10.492 1.005 1 97.31 130 THR B N 1
ATOM 2136 C CA . THR B 1 130 ? 7.316 10.211 1.226 1 97.31 130 THR B CA 1
ATOM 2137 C C . THR B 1 130 ? 8.062 11.469 1.661 1 97.31 130 THR B C 1
ATOM 2139 O O . THR B 1 130 ? 8.898 11.422 2.564 1 97.31 130 THR B O 1
ATOM 2142 N N . GLY B 1 131 ? 7.809 12.578 0.972 1 96.88 131 GLY B N 1
ATOM 2143 C CA . GLY B 1 131 ? 8.367 13.844 1.404 1 96.88 131 GLY B CA 1
ATOM 2144 C C . GLY B 1 131 ? 7.996 14.211 2.83 1 96.88 131 GLY B C 1
ATOM 2145 O O . GLY B 1 131 ? 8.844 14.68 3.598 1 96.88 131 GLY B O 1
ATOM 2146 N N . VAL B 1 132 ? 6.742 14 3.176 1 97.5 132 VAL B N 1
ATOM 2147 C CA . VAL B 1 132 ? 6.27 14.242 4.535 1 97.5 132 VAL B CA 1
ATOM 2148 C C . VAL B 1 132 ? 7.074 13.398 5.52 1 97.5 132 VAL B C 1
ATOM 2150 O O . VAL B 1 132 ? 7.551 13.906 6.539 1 97.5 132 VAL B O 1
ATOM 2153 N N . ALA B 1 133 ? 7.258 12.141 5.215 1 96.06 133 ALA B N 1
ATOM 2154 C CA . ALA B 1 133 ? 8 11.227 6.074 1 96.06 133 ALA B CA 1
ATOM 2155 C C . ALA B 1 133 ? 9.445 11.688 6.246 1 96.06 133 ALA B C 1
ATOM 2157 O O . ALA B 1 133 ? 10 11.625 7.348 1 96.06 133 ALA B O 1
ATOM 2158 N N . ILE B 1 134 ? 10.016 12.133 5.184 1 95.12 134 ILE B N 1
ATOM 2159 C CA . ILE B 1 134 ? 11.398 12.609 5.215 1 95.12 134 ILE B CA 1
ATOM 2160 C C . ILE B 1 134 ? 11.508 13.805 6.16 1 95.12 134 ILE B C 1
ATOM 2162 O O . ILE B 1 134 ? 12.391 13.852 7.016 1 95.12 134 ILE B O 1
ATOM 2166 N N . VAL B 1 135 ? 10.641 14.695 6.047 1 95.75 135 VAL B N 1
ATOM 2167 C CA . VAL B 1 135 ? 10.664 15.898 6.883 1 95.75 135 VAL B CA 1
ATOM 2168 C C . VAL B 1 135 ? 10.453 15.516 8.344 1 95.75 135 VAL B C 1
ATOM 2170 O O . VAL B 1 135 ? 11.141 16.016 9.234 1 95.75 135 VAL B O 1
ATOM 2173 N N . LEU B 1 136 ? 9.5 14.555 8.641 1 95.75 136 LEU B N 1
ATOM 2174 C CA . LEU B 1 136 ? 9.18 14.156 10.008 1 95.75 136 LEU B CA 1
ATOM 2175 C C . LEU B 1 136 ? 10.367 13.461 10.664 1 95.75 136 LEU B C 1
ATOM 2177 O O . LEU B 1 136 ? 10.492 13.469 11.891 1 95.75 136 LEU B O 1
ATOM 2181 N N . THR B 1 137 ? 11.25 12.953 9.844 1 91.88 137 THR B N 1
ATOM 2182 C CA . THR B 1 137 ? 12.336 12.164 10.406 1 91.88 137 THR B CA 1
ATOM 2183 C C . THR B 1 137 ? 13.688 12.812 10.109 1 91.88 137 THR B C 1
ATOM 2185 O O . THR B 1 137 ? 14.727 12.164 10.203 1 91.88 137 THR B O 1
ATOM 2188 N N . GLU B 1 138 ? 13.734 13.922 9.648 1 87.94 138 GLU B N 1
ATOM 2189 C CA . GLU B 1 138 ? 14.961 14.578 9.211 1 87.94 138 GLU B CA 1
ATOM 2190 C C . GLU B 1 138 ? 15.93 14.773 10.375 1 87.94 138 GLU B C 1
ATOM 2192 O O . GLU B 1 138 ? 17.156 14.789 10.18 1 87.94 138 GLU B O 1
ATOM 2197 N N . LYS B 1 139 ? 15.453 14.836 11.539 1 78.44 139 LYS B N 1
ATOM 2198 C CA . LYS B 1 139 ? 16.328 15.109 12.68 1 78.44 139 LYS B CA 1
ATOM 2199 C C . LYS B 1 139 ? 16.703 13.828 13.406 1 78.44 139 LYS B C 1
ATOM 2201 O O . LYS B 1 139 ? 17.219 13.867 14.523 1 78.44 139 LYS B O 1
ATOM 2206 N N . TYR B 1 140 ? 16.344 12.656 12.836 1 72.25 140 TYR B N 1
ATOM 2207 C CA . TYR B 1 140 ? 16.703 11.422 13.516 1 72.25 140 TYR B CA 1
ATOM 2208 C C . TYR B 1 140 ? 18.203 11.242 13.57 1 72.25 140 TYR B C 1
ATOM 2210 O O . TYR B 1 140 ? 18.891 11.273 12.539 1 72.25 140 TYR B O 1
ATOM 2218 N N . ARG B 1 141 ? 18.953 12.164 14.266 1 52.69 141 ARG B N 1
ATOM 2219 C CA . ARG B 1 141 ? 20.375 12.031 14.555 1 52.69 141 ARG B CA 1
ATOM 2220 C C . ARG B 1 141 ? 20.625 11.039 15.68 1 52.69 141 ARG B C 1
ATOM 2222 O O . ARG B 1 141 ? 19.781 10.883 16.562 1 52.69 141 ARG B O 1
#

Radius of gyration: 19.05 Å; Cα contacts (8 Å, |Δi|>4): 333; chains: 2; bounding box: 38×52×50 Å

InterPro domains:
  IPR000971 Globin [PF00042] (27-134)
  IPR000971 Globin [PS01033] (1-141)
  IPR002338 Hemoglobin, alpha-type [PR00612] (15-27)
  IPR002338 Hemoglobin, 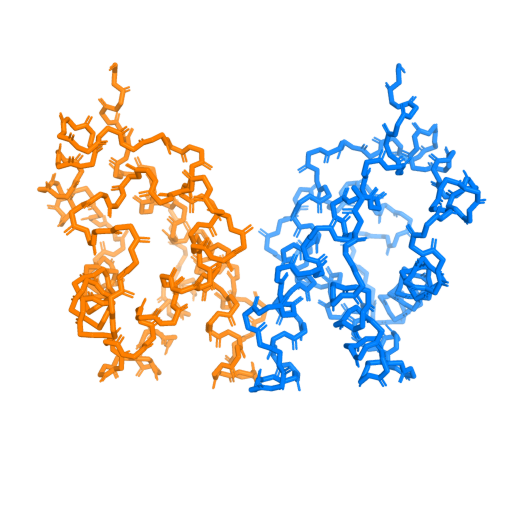alpha-type [PR00612] (32-42)
  IPR002338 Hemoglobin, alpha-type [PR00612] (74-87)
  IPR002338 Hemoglobin, alpha-type [PR00612] (122-138)
  IPR002338 Hemoglobin, alpha-type [cd08927] (2-141)
  IPR009050 Globin-like superfamily [SSF46458] (1-141)
  IPR012292 Globin/Protoglobin [G3DSA:1.10.490.10] (1-141)
  IPR050056 Hemoglobin and related oxygen transporters [PTHR11442] (2-141)

Foldseek 3Di:
DDDPVLLVLLVVLCVVCPPVQQVLLLQLVVCLCVVPVVQCLLVCVCPPDHDSVSSSVVSNVVVVLVSVCSVVLVPLLVSCVVLLCCCQPPSNRDLVSQVSSLVSSVVSSCVVCPVNCDPSSNVSSSVSSVVNSCSSPVPND/DDDPVLLVLLVVLCVVCPPVQQVLLLQLVVCLCVVPVVQCLLVCVCPPDHDSVSSSVVSNVVVVLVSVCSVVLVPLLVSCVVLLCCCQPPSNDDLVSQVSSLVSSVVSSCVVCPVNCDPSSNVSSVVSSVVNSCSSHVPND

Nearest PDB structures (foldseek):
  1xye-assembly1_C  TM=9.581E-01  e=2.914E-10  Homo sapiens
  6kae-assembly1_A  TM=9.568E-01  e=3.521E-10  Homo sapiens
  1a3o-assembly1_A  TM=9.541E-01  e=3.055E-10  Homo sapiens
  1xz4-assembly1_A  TM=9.567E-01  e=3.692E-10  Homo sapiens
  2qsp-assembly1_A  TM=9.573E-01  e=4.679E-10  Bos taurus

Sequence (282 aa):
MLSAQERAHIAQVWDLIAGHEAPFGAELLLRLFTVYPSTKLYFTHLGAFPDEVQLLSHGRQMLEAVGVAAQHVDNLRAVLSPLADLHAHVLRVDPANFPLLIQCFQVVLASHLQDEFTVEMQAAWDKFLTGVAIVLTEKYRMLSAQERAHIAQVWDLIAGHEAPFGAELLLRLFTVYPSTKLYFTHLGAFPDEVQLLSHGRQMLEAVGVAAQHVDNLRAVLSPLADLHAHVLRVDPANFPLLIQCFQVVLASHLQDEFTVEMQAAWDKFLTGVAIVLTEKYR